Protein AF-A0A529Y197-F1 (afdb_monomer_lite)

Structure (mmCIF, N/CA/C/O backbone):
data_AF-A0A529Y197-F1
#
_entry.id   AF-A0A529Y197-F1
#
loop_
_atom_site.group_PDB
_atom_site.id
_atom_site.type_symbol
_atom_site.label_atom_id
_atom_site.label_alt_id
_atom_site.label_comp_id
_atom_site.label_asym_id
_atom_site.label_entity_id
_atom_site.label_seq_id
_atom_site.pdbx_PDB_ins_code
_atom_site.Cartn_x
_atom_site.Cartn_y
_atom_site.Cartn_z
_atom_site.occupancy
_atom_site.B_iso_or_equiv
_atom_site.auth_seq_id
_atom_site.auth_comp_id
_atom_site.auth_asym_id
_atom_site.auth_atom_id
_atom_site.pdbx_PDB_model_num
ATOM 1 N N . ALA A 1 1 ? 4.845 8.702 -11.106 1.00 79.62 1 ALA A N 1
ATOM 2 C CA . ALA A 1 1 ? 4.574 7.761 -12.215 1.00 79.62 1 ALA A CA 1
ATOM 3 C C . ALA A 1 1 ? 3.420 6.813 -11.874 1.00 79.62 1 ALA A C 1
ATOM 5 O O . ALA A 1 1 ? 2.304 7.138 -12.251 1.00 79.62 1 ALA A O 1
ATOM 6 N N . LEU A 1 2 ? 3.656 5.734 -11.110 1.00 86.06 2 LEU A N 1
ATOM 7 C CA . LEU A 1 2 ? 2.730 4.609 -10.843 1.00 86.06 2 LEU A CA 1
ATOM 8 C C . LEU A 1 2 ? 1.229 4.954 -10.771 1.00 86.06 2 LEU A C 1
ATOM 10 O O . LEU A 1 2 ? 0.463 4.422 -11.566 1.00 86.06 2 LEU A O 1
ATOM 14 N N . LYS A 1 3 ? 0.799 5.884 -9.903 1.00 88.44 3 LYS A N 1
ATOM 15 C CA . LYS A 1 3 ? -0.630 6.241 -9.770 1.00 88.44 3 LYS A CA 1
ATOM 16 C C . LYS A 1 3 ? -1.282 6.753 -11.068 1.00 88.44 3 LYS A C 1
ATOM 18 O O . LYS A 1 3 ? -2.457 6.507 -11.270 1.00 88.44 3 LYS A O 1
ATOM 23 N N . ARG A 1 4 ? -0.542 7.384 -11.990 1.00 90.19 4 ARG A N 1
ATOM 24 C CA . ARG A 1 4 ? -1.076 7.770 -13.317 1.00 90.19 4 ARG A CA 1
ATOM 25 C C . ARG A 1 4 ? -1.186 6.603 -14.309 1.00 90.19 4 ARG A C 1
ATOM 27 O O . ARG A 1 4 ? -1.845 6.759 -15.325 1.00 90.19 4 ARG A O 1
ATOM 34 N N . ALA A 1 5 ? -0.510 5.483 -14.051 1.00 89.06 5 ALA A N 1
ATOM 35 C CA . ALA A 1 5 ? -0.489 4.314 -14.932 1.00 89.06 5 ALA A CA 1
ATOM 36 C C . ALA A 1 5 ? -1.396 3.174 -14.437 1.00 89.06 5 ALA A C 1
ATOM 38 O O . ALA A 1 5 ? -1.878 2.389 -15.241 1.00 89.06 5 ALA A O 1
ATOM 39 N N . CYS A 1 6 ? -1.604 3.065 -13.121 1.00 90.81 6 CYS A N 1
ATOM 40 C CA . CYS A 1 6 ? -2.291 1.929 -12.495 1.00 90.81 6 CYS A CA 1
ATOM 41 C C . CYS A 1 6 ? -3.702 2.251 -11.966 1.00 90.81 6 CYS A C 1
ATOM 43 O O . CYS A 1 6 ? -4.366 1.334 -11.491 1.00 90.81 6 CYS A O 1
ATOM 45 N N . HIS A 1 7 ? -4.141 3.515 -11.985 1.00 96.12 7 HIS A N 1
ATOM 46 C CA . HIS A 1 7 ? -5.365 3.982 -11.321 1.00 96.12 7 HIS A CA 1
ATOM 47 C C . HIS A 1 7 ? -6.143 4.986 -12.188 1.00 96.12 7 HIS A C 1
ATOM 49 O O . HIS A 1 7 ? -5.649 6.071 -12.501 1.00 96.12 7 HIS A O 1
ATOM 55 N N . ASP A 1 8 ? -7.380 4.630 -12.538 1.00 96.62 8 ASP A N 1
ATOM 56 C CA . ASP A 1 8 ? -8.388 5.516 -13.118 1.00 96.62 8 ASP A CA 1
ATOM 57 C C . ASP A 1 8 ? -9.183 6.201 -11.992 1.00 96.62 8 ASP A C 1
ATOM 59 O O . ASP A 1 8 ? -9.864 5.561 -11.182 1.00 96.62 8 ASP A O 1
ATOM 63 N N . GLN A 1 9 ? -9.117 7.533 -11.966 1.00 95.88 9 GLN A N 1
ATOM 64 C CA . GLN A 1 9 ? -9.822 8.374 -11.001 1.00 95.88 9 GLN A CA 1
ATOM 65 C C . GLN A 1 9 ? -11.354 8.295 -11.150 1.00 95.88 9 GLN A C 1
ATOM 67 O O . GLN A 1 9 ? -12.068 8.527 -10.178 1.00 95.88 9 GLN A O 1
ATOM 72 N N . ARG A 1 10 ? -11.887 7.967 -12.336 1.00 95.88 10 ARG A N 1
ATOM 73 C CA . ARG A 1 10 ? -13.333 7.831 -12.588 1.00 95.88 10 ARG A CA 1
ATOM 74 C C . ARG A 1 10 ? -13.896 6.578 -11.928 1.00 95.88 10 ARG A C 1
ATOM 76 O O . ARG A 1 10 ? -14.908 6.665 -11.239 1.00 95.88 10 ARG A O 1
ATOM 83 N N . ILE A 1 11 ? -13.220 5.439 -12.106 1.00 94.56 11 ILE A N 1
ATOM 84 C CA . ILE A 1 11 ? -13.584 4.165 -11.464 1.00 94.56 11 ILE A CA 1
ATOM 85 C C . ILE A 1 11 ? -13.514 4.330 -9.945 1.00 94.56 11 ILE A C 1
ATOM 87 O O . ILE A 1 11 ? -14.453 3.961 -9.241 1.00 94.56 11 ILE A O 1
ATOM 91 N N . HIS A 1 12 ? -12.446 4.968 -9.455 1.00 95.44 12 HIS A N 1
ATOM 92 C CA . HIS A 1 12 ? -12.292 5.289 -8.038 1.00 95.44 12 HIS A CA 1
ATOM 93 C C . HIS A 1 12 ? -13.440 6.152 -7.507 1.00 95.44 12 HIS A C 1
ATOM 95 O O . HIS A 1 12 ? -14.082 5.787 -6.529 1.00 95.44 12 HIS A O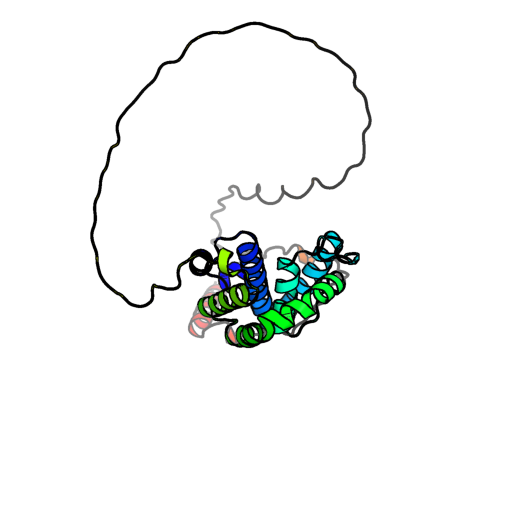 1
ATOM 101 N N . ASN A 1 13 ? -13.748 7.263 -8.181 1.00 94.75 13 ASN A N 1
ATOM 102 C CA . ASN A 1 13 ? -14.798 8.183 -7.748 1.00 94.75 13 ASN A CA 1
ATOM 103 C C . ASN A 1 13 ? -16.208 7.575 -7.822 1.00 94.75 13 ASN A C 1
ATOM 105 O O . ASN A 1 13 ? -17.039 7.957 -7.006 1.00 94.75 13 ASN A O 1
ATOM 109 N N . LYS A 1 14 ? -16.484 6.652 -8.761 1.00 94.56 14 LYS A N 1
ATOM 110 C CA . LYS A 1 14 ? -17.781 5.952 -8.840 1.00 94.56 14 LYS A CA 1
ATOM 111 C C . LYS A 1 14 ? -17.952 4.902 -7.734 1.00 94.56 14 LYS A C 1
ATOM 113 O O . LYS A 1 14 ? -19.074 4.662 -7.310 1.00 94.56 14 LYS A O 1
ATOM 118 N N . LEU A 1 15 ? -16.874 4.250 -7.292 1.00 93.31 15 LEU A N 1
ATOM 119 C CA . LEU A 1 15 ? -16.948 3.139 -6.329 1.00 93.31 15 LEU A CA 1
ATOM 120 C C . LEU A 1 15 ? -16.600 3.532 -4.884 1.00 93.31 15 LEU A C 1
ATOM 122 O O . LEU A 1 15 ? -16.858 2.742 -3.973 1.00 93.31 15 LEU A O 1
ATOM 126 N N . ALA A 1 16 ? -16.056 4.731 -4.660 1.00 93.12 16 ALA A N 1
ATOM 127 C CA . ALA A 1 16 ? -15.747 5.248 -3.330 1.00 93.12 16 ALA A CA 1
ATOM 128 C C . ALA A 1 16 ? -16.994 5.270 -2.415 1.00 93.12 16 ALA A C 1
ATOM 130 O O . ALA A 1 16 ? -18.034 5.781 -2.832 1.00 93.12 16 ALA A O 1
ATOM 131 N N . PRO A 1 17 ? -16.901 4.768 -1.169 1.00 91.44 17 PRO A N 1
ATOM 132 C CA . PRO A 1 17 ? -17.957 4.916 -0.167 1.00 91.44 17 PRO A CA 1
ATOM 133 C C . PRO A 1 17 ? -18.289 6.384 0.149 1.00 91.44 17 PRO A C 1
ATOM 135 O O . PRO A 1 17 ? -17.456 7.285 -0.023 1.00 91.44 17 PRO A O 1
ATOM 138 N N . GLU A 1 18 ? -19.499 6.617 0.659 1.00 87.69 18 GLU A N 1
ATOM 139 C CA . GLU A 1 18 ? -19.938 7.942 1.115 1.00 87.69 18 GLU A CA 1
ATOM 140 C C . GLU A 1 18 ? -19.402 8.268 2.513 1.00 87.69 18 GLU A C 1
ATOM 142 O O . GLU A 1 18 ? -18.978 9.396 2.779 1.00 87.69 18 GLU A O 1
ATOM 147 N N . GLY A 1 19 ? -19.400 7.276 3.407 1.00 88.62 19 GLY A N 1
ATOM 148 C CA . GLY A 1 19 ? -18.952 7.445 4.782 1.00 88.62 19 GLY A CA 1
ATOM 149 C C . GLY A 1 19 ? -17.450 7.703 4.887 1.00 88.62 19 GLY A C 1
ATOM 150 O O . GLY A 1 19 ? -16.628 7.156 4.147 1.00 88.62 19 GLY A O 1
ATOM 151 N N . LYS A 1 20 ? -17.084 8.597 5.811 1.00 90.62 20 LYS A N 1
ATOM 152 C CA . LYS A 1 20 ? -15.733 9.162 5.896 1.00 90.62 20 LYS A CA 1
ATOM 153 C C . LYS A 1 20 ? -14.661 8.113 6.213 1.00 90.62 20 LYS A C 1
ATOM 155 O O . LYS A 1 20 ? -13.543 8.258 5.722 1.00 90.62 20 LYS A O 1
ATOM 160 N N . LEU A 1 21 ? -14.973 7.106 7.033 1.00 89.75 21 LEU A N 1
ATOM 161 C CA . LEU A 1 21 ? -13.997 6.105 7.469 1.00 89.75 21 LEU A CA 1
ATOM 162 C C . LEU A 1 21 ? -13.908 4.966 6.450 1.00 89.75 21 LEU A C 1
ATOM 164 O O . LEU A 1 21 ? -12.810 4.570 6.068 1.00 89.75 21 LEU A O 1
ATOM 168 N N . ALA A 1 22 ? -15.046 4.515 5.913 1.00 92.19 22 ALA A N 1
ATOM 169 C CA . ALA A 1 22 ? -15.067 3.576 4.794 1.00 92.19 22 ALA A CA 1
ATOM 170 C C . ALA A 1 22 ? -14.296 4.139 3.587 1.00 92.19 22 ALA A C 1
ATOM 172 O O . ALA A 1 22 ? -13.539 3.418 2.934 1.00 92.19 22 ALA A O 1
ATOM 173 N N . ARG A 1 23 ? -14.416 5.449 3.331 1.00 93.62 23 ARG A N 1
ATOM 174 C CA . ARG A 1 23 ? -13.670 6.144 2.280 1.00 93.62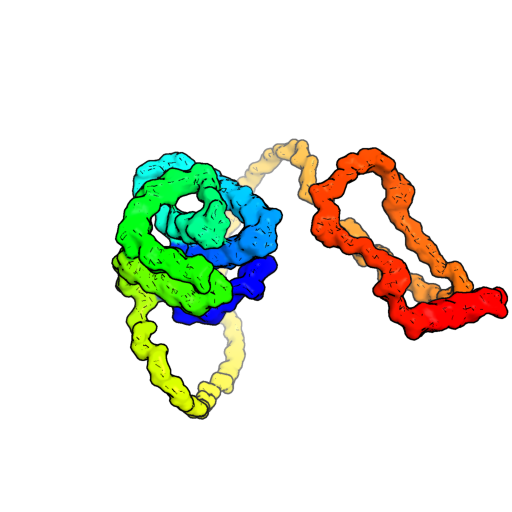 23 ARG A CA 1
ATOM 175 C C . ARG A 1 23 ? -12.176 6.294 2.577 1.00 93.62 23 ARG A C 1
ATOM 177 O O . ARG A 1 23 ? -11.393 6.071 1.659 1.00 93.62 23 ARG A O 1
ATOM 184 N N . SER A 1 24 ? -11.750 6.612 3.807 1.00 94.31 24 SER A N 1
ATOM 185 C CA . SER A 1 24 ? -10.307 6.675 4.117 1.00 94.31 24 SER A CA 1
ATOM 186 C C . SER A 1 24 ? -9.641 5.299 4.010 1.00 94.31 24 SER A C 1
ATOM 188 O O . SER A 1 24 ? -8.540 5.199 3.469 1.00 94.31 24 SER A O 1
ATOM 190 N N . ILE A 1 25 ? -10.337 4.229 4.412 1.00 94.19 25 ILE A N 1
ATOM 191 C CA . ILE A 1 25 ? -9.898 2.843 4.194 1.00 94.19 25 ILE A CA 1
ATOM 192 C C . ILE A 1 25 ? -9.823 2.530 2.690 1.00 94.19 25 ILE A C 1
ATOM 194 O O . ILE A 1 25 ? -8.801 2.026 2.231 1.00 94.19 25 ILE A O 1
ATOM 198 N N . PHE A 1 26 ? -10.856 2.856 1.906 1.00 95.44 26 PHE A N 1
ATOM 199 C CA . PHE A 1 26 ? -10.887 2.626 0.454 1.00 95.44 26 PHE A CA 1
ATOM 200 C C . PHE A 1 26 ? -9.748 3.359 -0.282 1.00 95.44 26 PHE A C 1
ATOM 202 O O . PHE A 1 26 ? -9.037 2.752 -1.085 1.00 95.44 26 PHE A O 1
ATOM 209 N N . ASP A 1 27 ? -9.514 4.634 0.043 1.00 95.88 27 ASP A N 1
ATOM 210 C CA . ASP A 1 27 ? -8.425 5.446 -0.513 1.00 95.88 27 ASP A CA 1
ATOM 211 C C . ASP A 1 27 ? -7.036 4.875 -0.148 1.00 95.88 27 ASP A C 1
ATOM 213 O O . ASP A 1 27 ? -6.145 4.807 -1.003 1.00 95.88 27 ASP A O 1
ATOM 217 N N . ALA A 1 28 ? -6.846 4.424 1.099 1.00 95.94 28 ALA A N 1
ATOM 218 C CA . ALA A 1 28 ? -5.585 3.849 1.576 1.00 95.94 28 ALA A CA 1
ATOM 219 C C . ALA A 1 28 ? -5.309 2.447 0.996 1.00 95.94 28 ALA A C 1
ATOM 221 O O . ALA A 1 28 ? -4.173 2.130 0.634 1.00 95.94 28 ALA A O 1
ATOM 222 N N . VAL A 1 29 ? -6.343 1.616 0.847 1.00 96.12 29 VAL A N 1
ATOM 223 C CA . VAL A 1 29 ? -6.250 0.272 0.254 1.00 96.12 29 VAL A CA 1
ATOM 224 C C . VAL A 1 29 ? -6.007 0.340 -1.260 1.00 96.12 29 VAL A C 1
ATOM 226 O O . VAL A 1 29 ? -5.211 -0.439 -1.786 1.00 96.12 29 VAL A O 1
ATOM 229 N N . GLU A 1 30 ? -6.589 1.313 -1.966 1.00 96.50 30 GLU A N 1
ATOM 230 C CA . GLU A 1 30 ? -6.263 1.573 -3.375 1.00 96.50 30 GLU A CA 1
ATOM 231 C C . GLU A 1 30 ? -4.819 2.075 -3.551 1.00 96.50 30 GLU A C 1
ATOM 233 O O . GLU A 1 30 ? -4.109 1.643 -4.464 1.00 96.50 30 GLU A O 1
ATOM 238 N N . GLN A 1 31 ? -4.336 2.944 -2.658 1.00 95.81 31 GLN A N 1
ATOM 239 C CA . GLN A 1 31 ? -2.928 3.351 -2.648 1.00 95.81 31 GLN A CA 1
ATOM 240 C C . GLN A 1 31 ? -2.005 2.135 -2.431 1.00 95.81 31 GLN A C 1
ATOM 242 O O . GLN A 1 31 ? -1.033 1.966 -3.174 1.00 95.81 31 GLN A O 1
ATOM 247 N N . ALA A 1 32 ? -2.352 1.231 -1.507 1.00 95.62 32 ALA A N 1
ATOM 248 C CA . ALA A 1 32 ? -1.637 -0.029 -1.300 1.00 95.62 32 ALA A CA 1
ATOM 249 C C . ALA A 1 32 ? -1.669 -0.954 -2.536 1.00 95.62 32 ALA A C 1
ATOM 251 O O . ALA A 1 32 ? -0.670 -1.619 -2.815 1.00 95.62 32 ALA A O 1
ATOM 252 N N . ARG A 1 33 ? -2.757 -0.970 -3.326 1.00 96.38 33 ARG A N 1
ATOM 253 C CA . ARG A 1 33 ? -2.834 -1.702 -4.608 1.00 96.38 33 ARG A CA 1
ATOM 254 C C . ARG A 1 33 ? -1.841 -1.155 -5.634 1.00 96.38 33 ARG A C 1
ATOM 256 O O . ARG A 1 33 ? -1.074 -1.922 -6.216 1.00 96.38 33 ARG A O 1
ATOM 263 N N . VAL A 1 34 ? -1.822 0.165 -5.834 1.00 96.50 34 VAL A N 1
ATOM 264 C CA . VAL A 1 34 ? -0.896 0.842 -6.764 1.00 96.50 34 VAL A CA 1
ATOM 265 C C . VAL A 1 34 ? 0.563 0.603 -6.359 1.00 96.50 34 VAL A C 1
ATOM 267 O O . VAL A 1 34 ? 1.408 0.304 -7.208 1.00 96.50 34 VAL A O 1
ATOM 270 N N . GLU A 1 35 ? 0.862 0.677 -5.061 1.00 95.25 35 GLU A N 1
ATOM 271 C CA . GLU A 1 35 ? 2.182 0.350 -4.516 1.00 95.25 35 GLU A CA 1
ATOM 272 C C . GLU A 1 35 ? 2.540 -1.130 -4.685 1.00 95.25 35 GLU A C 1
ATOM 274 O O . GLU A 1 35 ? 3.691 -1.439 -4.999 1.00 95.25 35 GLU A O 1
ATOM 279 N N . ALA A 1 36 ? 1.582 -2.049 -4.538 1.00 95.12 36 ALA A N 1
ATOM 280 C CA . ALA A 1 36 ? 1.806 -3.480 -4.719 1.00 95.12 36 ALA A CA 1
ATOM 281 C C . ALA A 1 36 ? 2.105 -3.857 -6.179 1.00 95.12 36 ALA A C 1
ATOM 283 O O . ALA A 1 36 ? 3.000 -4.670 -6.415 1.00 95.12 36 ALA A O 1
ATOM 284 N N . ILE A 1 37 ? 1.433 -3.235 -7.157 1.00 95.25 37 ILE A N 1
ATOM 285 C CA . ILE A 1 37 ? 1.743 -3.399 -8.591 1.00 95.25 37 ILE A CA 1
ATOM 286 C C . ILE A 1 37 ? 3.178 -2.941 -8.870 1.00 95.25 37 ILE A C 1
ATOM 288 O O . ILE A 1 37 ? 3.987 -3.714 -9.386 1.00 95.25 37 ILE A O 1
ATOM 292 N N . GLY A 1 38 ? 3.528 -1.715 -8.459 1.00 94.00 38 GLY A N 1
ATOM 293 C CA . GLY A 1 38 ? 4.887 -1.187 -8.617 1.00 94.00 38 GLY A CA 1
ATOM 294 C C . GLY A 1 38 ? 5.943 -2.051 -7.922 1.00 94.00 38 GLY A C 1
ATOM 295 O O . GLY A 1 38 ? 7.006 -2.301 -8.487 1.00 94.00 38 GLY A O 1
ATOM 296 N N . SER A 1 39 ? 5.620 -2.572 -6.735 1.00 94.44 39 SER A N 1
ATOM 297 C CA . SER A 1 39 ? 6.508 -3.433 -5.948 1.00 94.44 39 SER A CA 1
ATOM 298 C C . SER A 1 39 ? 6.718 -4.821 -6.560 1.00 94.44 39 SER A C 1
ATOM 300 O O . SER A 1 39 ? 7.804 -5.383 -6.441 1.00 94.44 39 SER A O 1
ATOM 302 N N . ARG A 1 40 ? 5.695 -5.390 -7.212 1.00 93.19 40 ARG A N 1
ATOM 303 C CA . ARG A 1 40 ? 5.791 -6.685 -7.908 1.00 93.19 40 ARG A CA 1
ATOM 304 C C . ARG A 1 40 ? 6.515 -6.574 -9.249 1.00 93.19 40 ARG A C 1
ATOM 306 O O . ARG A 1 40 ? 7.183 -7.525 -9.641 1.00 93.19 40 ARG A O 1
ATOM 313 N N . ALA A 1 41 ? 6.404 -5.433 -9.929 1.00 92.94 41 ALA A N 1
ATOM 314 C CA . ALA A 1 41 ? 7.091 -5.179 -11.193 1.00 92.94 41 ALA A CA 1
ATOM 315 C C . ALA A 1 41 ? 8.572 -4.795 -11.013 1.00 92.94 41 ALA A C 1
ATOM 317 O O . ALA A 1 41 ? 9.403 -5.153 -11.844 1.00 92.94 41 ALA A O 1
ATOM 318 N N . MET A 1 42 ? 8.917 -4.048 -9.955 1.00 92.94 42 MET A N 1
ATOM 319 C CA . MET A 1 42 ? 10.243 -3.441 -9.790 1.00 92.94 42 MET A CA 1
ATOM 320 C C . MET A 1 42 ? 10.752 -3.552 -8.346 1.00 92.94 42 MET A C 1
ATOM 322 O O . MET A 1 42 ? 10.328 -2.813 -7.459 1.00 92.94 42 MET A O 1
ATOM 326 N N . GLN A 1 43 ? 11.751 -4.412 -8.124 1.00 92.00 43 GLN A N 1
ATOM 327 C CA . GLN A 1 43 ? 12.387 -4.622 -6.813 1.00 92.00 43 GLN A CA 1
ATOM 328 C C . GLN A 1 43 ? 12.876 -3.311 -6.161 1.00 92.00 43 GLN A C 1
ATOM 330 O O . GLN A 1 43 ? 12.583 -3.065 -4.995 1.00 92.00 43 GLN A O 1
ATOM 335 N N . GLY A 1 44 ? 13.556 -2.434 -6.911 1.00 94.00 44 GLY A N 1
ATOM 336 C CA . GLY A 1 44 ? 14.057 -1.159 -6.375 1.00 94.00 44 GLY A CA 1
ATOM 337 C C . GLY A 1 44 ? 12.949 -0.180 -5.961 1.00 94.00 44 GLY A C 1
ATOM 338 O O . GLY A 1 44 ? 13.106 0.557 -4.991 1.00 94.00 44 GLY A O 1
ATOM 339 N N . VAL A 1 45 ? 11.796 -0.218 -6.638 1.00 94.06 45 VAL A N 1
ATOM 340 C CA . VAL A 1 45 ? 10.589 0.529 -6.242 1.00 94.06 45 VAL A CA 1
ATOM 341 C C . VAL A 1 45 ? 10.003 -0.061 -4.960 1.00 94.06 45 VAL A C 1
ATOM 343 O O . VAL A 1 45 ? 9.670 0.681 -4.041 1.00 94.06 45 VAL A O 1
ATOM 346 N N . ALA A 1 46 ? 9.934 -1.389 -4.864 1.00 94.19 46 ALA A N 1
ATOM 347 C CA . ALA A 1 46 ? 9.450 -2.094 -3.680 1.00 94.19 46 ALA A CA 1
ATOM 348 C C . ALA A 1 46 ? 10.293 -1.809 -2.422 1.00 94.19 46 ALA A C 1
ATOM 350 O O . ALA A 1 46 ? 9.759 -1.725 -1.312 1.00 94.19 46 ALA A O 1
ATOM 351 N N . ASP A 1 47 ? 11.610 -1.674 -2.598 1.00 95.19 47 ASP A N 1
ATOM 352 C CA . ASP A 1 47 ? 12.564 -1.340 -1.538 1.00 95.19 47 ASP A CA 1
ATOM 353 C C . ASP A 1 47 ? 12.469 0.147 -1.151 1.00 95.19 47 ASP A C 1
ATOM 355 O O . ASP A 1 47 ? 12.413 0.465 0.036 1.00 95.19 47 ASP A O 1
ATOM 359 N N . ASN A 1 48 ? 12.332 1.052 -2.129 1.00 95.50 48 ASN A N 1
ATOM 360 C CA . ASN A 1 48 ? 12.098 2.480 -1.888 1.00 95.50 48 ASN A CA 1
ATOM 361 C C . ASN A 1 48 ? 10.785 2.741 -1.122 1.00 95.50 48 ASN A C 1
ATOM 363 O O . ASN A 1 48 ? 10.796 3.456 -0.121 1.00 95.50 48 ASN A O 1
ATOM 367 N N . ILE A 1 49 ? 9.681 2.100 -1.529 1.00 94.38 49 ILE A N 1
ATOM 368 C CA . ILE A 1 49 ? 8.390 2.146 -0.819 1.00 94.38 49 ILE A CA 1
ATOM 369 C C . ILE A 1 49 ? 8.536 1.578 0.601 1.00 94.38 49 ILE A C 1
ATOM 371 O O . ILE A 1 49 ? 7.976 2.133 1.542 1.00 94.38 49 ILE A O 1
ATOM 375 N N . GLY A 1 50 ? 9.310 0.501 0.781 1.00 95.00 50 GLY A N 1
ATOM 376 C CA . GLY A 1 50 ? 9.615 -0.055 2.104 1.00 95.00 50 GLY A CA 1
ATOM 377 C C . GLY A 1 50 ? 10.236 0.980 3.046 1.00 95.00 50 GLY A C 1
ATOM 378 O O . GLY A 1 50 ? 9.702 1.213 4.130 1.00 95.00 50 GLY A O 1
ATOM 379 N N . SER A 1 51 ? 11.304 1.649 2.603 1.00 95.81 51 SER A N 1
ATOM 380 C CA . SER A 1 51 ? 11.956 2.718 3.369 1.00 95.81 51 SER A CA 1
ATOM 381 C C . SER A 1 51 ? 11.035 3.918 3.607 1.00 95.81 51 SER A C 1
ATOM 383 O O . SER A 1 51 ? 10.984 4.428 4.720 1.00 95.81 51 SER A O 1
ATOM 385 N N . MET A 1 52 ? 10.265 4.346 2.598 1.00 95.25 52 MET A N 1
ATOM 386 C CA . MET A 1 52 ? 9.336 5.478 2.725 1.00 95.25 52 MET A CA 1
ATOM 387 C C . MET A 1 52 ? 8.240 5.214 3.770 1.00 95.25 52 MET A C 1
ATOM 389 O O . MET A 1 52 ? 7.861 6.121 4.510 1.00 95.25 52 MET A O 1
ATOM 393 N N . LEU A 1 53 ? 7.741 3.978 3.856 1.00 94.31 53 LEU A N 1
ATOM 394 C CA . LEU A 1 53 ? 6.751 3.585 4.858 1.00 94.31 53 LEU A CA 1
ATOM 395 C C . LEU A 1 53 ? 7.361 3.506 6.268 1.00 94.31 53 LEU A C 1
ATOM 397 O O . LEU A 1 53 ? 6.751 4.003 7.211 1.00 94.31 53 LEU A O 1
ATOM 401 N N . GLU A 1 54 ? 8.566 2.950 6.421 1.00 94.69 54 GLU A N 1
ATOM 402 C CA . GLU A 1 54 ? 9.294 2.936 7.704 1.00 94.69 54 GLU A CA 1
ATOM 403 C C . GLU A 1 54 ? 9.533 4.369 8.225 1.00 94.69 54 GLU A C 1
ATOM 405 O O . GLU A 1 54 ? 9.258 4.674 9.387 1.00 94.69 54 GLU A O 1
ATOM 410 N N . ASP A 1 55 ? 9.930 5.287 7.340 1.00 94.44 55 ASP A N 1
ATOM 411 C CA . ASP A 1 55 ? 10.056 6.718 7.627 1.00 94.44 55 ASP A CA 1
ATOM 412 C C . ASP A 1 55 ? 8.716 7.364 8.023 1.00 94.44 55 ASP A C 1
ATOM 414 O O . ASP A 1 55 ? 8.660 8.128 8.991 1.00 94.44 55 ASP A O 1
ATOM 418 N N . LYS A 1 56 ? 7.634 7.069 7.285 1.00 92.94 56 LYS A N 1
ATOM 419 C CA . LYS A 1 56 ? 6.279 7.597 7.531 1.00 92.94 56 LYS A CA 1
ATOM 420 C C . LYS A 1 56 ? 5.790 7.229 8.933 1.00 92.94 56 LYS A C 1
ATOM 422 O O . LYS A 1 56 ? 5.402 8.114 9.694 1.00 92.94 56 LYS A O 1
ATOM 427 N N . TYR A 1 57 ? 5.817 5.944 9.288 1.00 91.44 57 TYR A N 1
ATOM 428 C CA . TYR A 1 57 ? 5.255 5.472 10.557 1.00 91.44 57 TYR A CA 1
ATOM 429 C C . TYR A 1 57 ? 6.159 5.762 11.760 1.00 91.44 57 TYR A C 1
ATOM 431 O O . TYR A 1 57 ? 5.648 6.008 12.855 1.00 91.44 57 TYR A O 1
ATOM 439 N N . THR A 1 58 ? 7.478 5.860 11.550 1.00 91.19 58 THR A N 1
ATOM 440 C CA . THR A 1 58 ? 8.406 6.407 12.554 1.00 91.19 58 THR A CA 1
ATOM 441 C C . THR A 1 58 ? 8.075 7.870 12.863 1.00 91.19 58 THR A C 1
ATOM 443 O O . THR A 1 58 ? 7.927 8.225 14.031 1.00 91.19 58 THR A O 1
ATOM 446 N N . LYS A 1 59 ? 7.877 8.719 11.841 1.00 91.38 59 LYS A N 1
ATOM 447 C CA . LYS A 1 59 ? 7.498 10.139 12.018 1.00 91.38 59 LYS A CA 1
ATOM 448 C C . LYS A 1 59 ? 6.103 10.313 12.631 1.00 91.38 59 LYS A C 1
ATOM 450 O O . LYS A 1 59 ? 5.887 11.263 13.375 1.00 91.38 59 LYS A O 1
ATOM 455 N N . ALA A 1 60 ? 5.184 9.381 12.375 1.00 86.50 60 ALA A N 1
ATOM 456 C CA . ALA A 1 60 ? 3.866 9.324 13.013 1.00 86.50 60 ALA A CA 1
ATOM 457 C C . ALA A 1 60 ? 3.879 8.723 14.440 1.00 86.50 60 ALA A C 1
ATOM 459 O O . ALA A 1 60 ? 2.828 8.632 15.069 1.00 86.50 60 ALA A O 1
ATOM 460 N N . ASN A 1 61 ? 5.046 8.321 14.964 1.00 83.69 61 ASN A N 1
ATOM 461 C CA . ASN A 1 61 ? 5.241 7.761 16.309 1.00 83.69 61 ASN A CA 1
ATOM 462 C C . ASN A 1 61 ? 4.397 6.501 16.625 1.00 83.69 61 ASN A C 1
ATOM 464 O O . ASN A 1 61 ? 4.118 6.201 17.788 1.00 83.69 61 ASN A O 1
ATOM 468 N N . LEU A 1 62 ? 4.015 5.716 15.609 1.00 78.56 62 LEU A N 1
ATOM 469 C CA . LEU A 1 62 ? 3.116 4.562 15.799 1.00 78.56 62 LEU A CA 1
ATOM 470 C C . LEU A 1 62 ? 3.790 3.364 16.505 1.00 78.56 62 LEU A C 1
ATOM 472 O O . LEU A 1 62 ? 3.120 2.437 16.957 1.00 78.56 62 LEU A O 1
ATOM 476 N N . VAL A 1 63 ? 5.111 3.440 16.697 1.00 77.69 63 VAL A N 1
ATOM 477 C CA . VAL A 1 63 ? 5.959 2.471 17.414 1.00 77.69 63 VAL A CA 1
ATOM 478 C C . VAL A 1 63 ? 5.550 2.280 18.883 1.00 77.69 63 VAL A C 1
ATOM 480 O O . VAL A 1 63 ? 5.800 1.222 19.466 1.00 77.69 63 VAL A O 1
ATOM 483 N N . ASP A 1 64 ? 4.927 3.287 19.502 1.00 77.25 64 ASP A N 1
ATOM 484 C CA . ASP A 1 64 ? 4.552 3.269 20.925 1.00 77.25 64 ASP A CA 1
ATOM 485 C C . ASP A 1 64 ? 3.041 3.157 21.187 1.00 77.25 64 ASP A C 1
ATOM 487 O O . ASP A 1 64 ? 2.621 3.172 22.349 1.00 77.25 64 ASP A O 1
ATOM 491 N N . VAL A 1 65 ? 2.235 2.977 20.132 1.00 83.44 65 VAL A N 1
ATOM 492 C CA . VAL A 1 65 ? 0.779 2.770 20.215 1.00 83.44 65 VAL A CA 1
ATOM 493 C C . VAL A 1 65 ? 0.456 1.502 21.018 1.00 83.44 65 VAL A C 1
ATOM 495 O O . VAL A 1 65 ? 1.135 0.473 20.923 1.00 83.44 65 VAL A O 1
ATOM 498 N N . ARG A 1 66 ? -0.573 1.602 21.868 1.00 80.69 66 ARG A N 1
ATOM 499 C CA . ARG A 1 66 ? -0.991 0.558 22.828 1.00 80.69 66 ARG A CA 1
ATOM 500 C C . ARG A 1 66 ? -2.484 0.278 22.777 1.00 80.69 66 ARG A C 1
ATOM 502 O O . ARG A 1 66 ? -2.880 -0.876 22.907 1.00 80.69 66 ARG A O 1
ATOM 509 N N . ASP A 1 67 ? -3.280 1.317 22.563 1.00 83.62 67 ASP A N 1
ATOM 510 C CA . ASP A 1 67 ? -4.733 1.270 22.594 1.00 83.62 67 ASP A CA 1
ATOM 511 C C . ASP A 1 67 ? -5.314 1.560 21.207 1.00 83.62 67 ASP A C 1
ATOM 513 O O . ASP A 1 67 ? -4.791 2.375 20.448 1.00 83.62 67 ASP A O 1
ATOM 517 N N . LYS A 1 68 ? -6.433 0.905 20.874 1.00 83.62 68 LYS A N 1
ATOM 518 C CA . LYS A 1 68 ? -7.080 1.039 19.555 1.00 83.62 68 LYS A CA 1
ATOM 519 C C . LYS A 1 68 ? -7.602 2.447 19.246 1.00 83.62 68 LYS A C 1
ATOM 521 O O . LYS A 1 68 ? -7.865 2.745 18.088 1.00 83.62 68 LYS A O 1
ATOM 526 N N . ALA A 1 69 ? -7.754 3.298 20.261 1.00 82.62 69 ALA A N 1
ATOM 527 C CA . ALA A 1 69 ? -8.169 4.689 20.096 1.00 82.62 69 ALA A CA 1
ATOM 528 C C . ALA A 1 69 ? -7.092 5.558 19.416 1.00 82.62 69 ALA A C 1
ATOM 530 O O . ALA A 1 69 ? -7.437 6.486 18.693 1.00 82.62 69 ALA A O 1
ATOM 531 N N . ASP A 1 70 ? -5.812 5.217 19.599 1.00 82.88 70 ASP A N 1
ATOM 532 C CA . ASP A 1 70 ? -4.660 5.942 19.039 1.00 82.88 70 ASP A CA 1
ATOM 533 C C . ASP A 1 70 ? -4.104 5.259 17.767 1.00 82.88 70 ASP A C 1
ATOM 535 O O . ASP A 1 70 ? -2.990 5.540 17.324 1.00 82.88 70 ASP A O 1
ATOM 539 N N . ALA A 1 71 ? -4.857 4.310 17.199 1.00 86.88 71 ALA A N 1
ATOM 540 C CA . ALA A 1 71 ? -4.396 3.358 16.193 1.00 86.88 71 ALA A CA 1
ATOM 541 C C . ALA A 1 71 ? -5.227 3.474 14.894 1.00 86.88 71 ALA A C 1
ATOM 543 O O . ALA A 1 71 ? -6.249 2.790 14.789 1.00 86.88 71 ALA A O 1
ATOM 544 N N . PRO A 1 72 ? -4.825 4.300 13.904 1.00 91.31 72 PRO A N 1
ATOM 545 C CA . PRO A 1 72 ? -5.613 4.538 12.688 1.00 91.31 72 PRO A CA 1
ATOM 546 C C . PRO A 1 72 ? -5.899 3.239 11.922 1.00 91.31 72 PRO A C 1
ATOM 548 O O . PRO A 1 72 ? -4.985 2.501 11.540 1.00 91.31 72 PRO A O 1
ATOM 551 N N . LEU A 1 73 ? -7.187 2.957 11.719 1.00 91.25 73 LEU A N 1
ATOM 552 C CA . LEU A 1 73 ? -7.675 1.704 11.145 1.00 91.25 73 LEU A CA 1
ATOM 553 C C . LEU A 1 73 ? -7.364 1.615 9.646 1.00 91.25 73 LEU A C 1
ATOM 555 O O . LEU A 1 73 ? -7.007 0.546 9.153 1.00 91.25 73 LEU A O 1
ATOM 559 N N . GLU A 1 74 ? -7.442 2.739 8.933 1.00 94.00 74 GLU A N 1
ATOM 560 C CA . GLU A 1 74 ? -7.142 2.830 7.502 1.00 94.00 74 GLU A CA 1
ATOM 561 C C . GLU A 1 74 ? -5.686 2.460 7.184 1.00 94.00 74 GLU A C 1
ATOM 563 O O . GLU A 1 74 ? -5.432 1.679 6.267 1.00 94.00 74 GLU A O 1
ATOM 568 N N . GLU A 1 75 ? -4.734 2.933 7.992 1.00 93.56 75 GLU A N 1
ATOM 569 C CA . GLU A 1 75 ? -3.308 2.613 7.855 1.00 93.56 75 GLU A CA 1
ATOM 570 C C . GLU A 1 75 ? -3.035 1.139 8.201 1.00 93.56 75 GLU A C 1
ATOM 572 O O . GLU A 1 75 ? -2.259 0.466 7.519 1.00 93.56 75 GLU A O 1
ATOM 577 N N . ALA A 1 76 ? -3.712 0.603 9.224 1.00 93.62 76 ALA A N 1
ATOM 578 C CA . ALA A 1 76 ? -3.585 -0.798 9.618 1.00 93.62 76 ALA A CA 1
ATOM 579 C C . ALA A 1 76 ? -4.112 -1.759 8.536 1.00 93.62 76 ALA A C 1
ATOM 581 O O . ALA A 1 76 ? -3.426 -2.719 8.180 1.00 93.62 76 ALA A O 1
ATOM 582 N N . ILE A 1 77 ? -5.296 -1.490 7.970 1.00 94.19 77 ILE A N 1
ATOM 583 C CA . ILE A 1 77 ? -5.871 -2.296 6.882 1.00 94.19 77 ILE A CA 1
ATOM 584 C C . ILE A 1 77 ? -5.006 -2.182 5.620 1.00 94.19 77 ILE A C 1
ATOM 586 O O . ILE A 1 77 ? -4.682 -3.208 5.020 1.00 94.19 77 ILE A O 1
ATOM 590 N N . ALA A 1 78 ? -4.567 -0.977 5.240 1.00 95.19 78 ALA A N 1
ATOM 591 C CA . ALA A 1 78 ? -3.699 -0.784 4.078 1.00 95.19 78 ALA A CA 1
ATOM 592 C C . ALA A 1 78 ? -2.369 -1.553 4.203 1.00 95.19 78 ALA A C 1
ATOM 594 O O . ALA A 1 78 ? -1.904 -2.143 3.226 1.00 95.19 78 ALA A O 1
ATOM 595 N N . LEU A 1 79 ? -1.784 -1.623 5.405 1.00 95.12 79 LEU A N 1
ATOM 596 C CA . LEU A 1 79 ? -0.587 -2.424 5.673 1.00 95.12 79 LEU A CA 1
ATOM 597 C C . LEU A 1 79 ? -0.831 -3.937 5.596 1.00 95.12 79 LEU A C 1
ATOM 599 O O . LEU A 1 79 ? -0.018 -4.635 4.988 1.00 95.12 79 LEU A O 1
ATOM 603 N N . ILE A 1 80 ? -1.941 -4.441 6.149 1.00 94.62 80 ILE A N 1
ATOM 604 C CA . ILE A 1 80 ? -2.325 -5.864 6.053 1.00 94.62 80 ILE A CA 1
ATOM 605 C C . ILE A 1 80 ? -2.555 -6.258 4.586 1.00 94.62 80 ILE A C 1
ATOM 607 O O . ILE A 1 80 ? -2.042 -7.278 4.120 1.00 94.62 80 ILE A O 1
ATOM 611 N N . VAL A 1 81 ? -3.269 -5.425 3.822 1.00 94.62 81 VAL A N 1
ATOM 612 C CA . VAL A 1 81 ? -3.497 -5.656 2.390 1.00 94.62 81 VAL A CA 1
ATOM 613 C C . VAL A 1 81 ? -2.181 -5.583 1.609 1.00 94.62 81 VAL A C 1
ATOM 615 O O . VAL A 1 81 ? -1.920 -6.452 0.778 1.00 94.62 81 VAL A O 1
ATOM 618 N N . ARG A 1 82 ? -1.290 -4.624 1.900 1.00 95.00 82 ARG A N 1
ATOM 619 C CA . ARG A 1 82 ? 0.042 -4.552 1.273 1.00 95.00 82 ARG A CA 1
ATOM 620 C C . ARG A 1 82 ? 0.885 -5.800 1.559 1.00 95.00 82 ARG A C 1
ATOM 622 O O . ARG A 1 82 ? 1.527 -6.305 0.638 1.00 95.00 82 ARG A O 1
ATOM 629 N N . GLU A 1 83 ? 0.888 -6.302 2.795 1.00 94.62 83 GLU A N 1
ATOM 630 C CA . GLU A 1 83 ? 1.566 -7.551 3.176 1.00 94.62 83 GLU A CA 1
ATOM 631 C C . GLU A 1 83 ? 1.042 -8.728 2.338 1.00 94.62 83 GLU A C 1
ATOM 633 O O . GLU A 1 83 ? 1.824 -9.388 1.650 1.00 94.62 83 GLU A O 1
ATOM 638 N N . LYS A 1 84 ? -0.285 -8.922 2.296 1.00 92.69 84 LYS A N 1
ATOM 639 C CA . LYS A 1 84 ? -0.955 -9.961 1.492 1.00 92.69 84 LYS A CA 1
ATOM 640 C C . LYS A 1 84 ? -0.647 -9.852 -0.012 1.00 92.69 84 LYS A C 1
ATOM 642 O O . LYS A 1 84 ? -0.342 -10.862 -0.641 1.00 92.69 84 LYS A O 1
ATOM 647 N N . LEU A 1 85 ? -0.701 -8.648 -0.591 1.00 93.38 85 LEU A N 1
ATOM 648 C CA . LEU A 1 85 ? -0.530 -8.424 -2.036 1.00 93.38 85 LEU A CA 1
ATOM 649 C C . LEU A 1 85 ? 0.926 -8.502 -2.521 1.00 93.38 85 LEU A C 1
ATOM 651 O O . LEU A 1 85 ? 1.155 -8.771 -3.703 1.00 93.38 85 LEU A O 1
ATOM 655 N N . THR A 1 86 ? 1.906 -8.234 -1.649 1.00 92.56 86 THR A N 1
ATOM 656 C CA . THR A 1 86 ? 3.338 -8.186 -2.016 1.00 92.56 86 THR A CA 1
ATOM 657 C C . THR A 1 86 ? 4.177 -9.324 -1.443 1.00 92.56 86 THR A C 1
ATOM 659 O O . THR A 1 86 ? 5.293 -9.537 -1.915 1.00 92.56 86 THR A O 1
ATOM 662 N N . GLY A 1 87 ? 3.693 -10.028 -0.414 1.00 91.38 87 GLY A N 1
ATOM 663 C CA . GLY A 1 87 ? 4.479 -11.003 0.348 1.00 91.38 87 GLY A CA 1
ATOM 664 C C . GLY A 1 87 ? 5.629 -10.386 1.157 1.00 91.38 87 GLY A C 1
ATOM 665 O O . GLY A 1 87 ? 6.476 -11.117 1.671 1.00 91.38 87 GLY A O 1
ATOM 666 N N . ARG A 1 88 ? 5.700 -9.050 1.253 1.00 92.06 88 ARG A N 1
ATOM 667 C CA . ARG A 1 88 ? 6.727 -8.322 2.008 1.00 92.06 88 ARG A CA 1
ATOM 668 C C . ARG A 1 88 ? 6.229 -8.005 3.411 1.00 92.06 88 ARG A C 1
ATOM 670 O O . ARG A 1 88 ? 5.098 -7.560 3.578 1.00 92.06 88 ARG A O 1
ATOM 677 N N . ALA A 1 89 ? 7.119 -8.156 4.388 1.00 92.62 89 ALA A N 1
ATOM 678 C CA . ALA A 1 89 ? 6.853 -7.786 5.772 1.00 92.62 89 ALA A CA 1
ATOM 679 C C . ALA A 1 89 ? 6.446 -6.305 5.923 1.00 92.62 89 ALA A C 1
ATOM 681 O O . ALA A 1 89 ? 6.811 -5.433 5.121 1.00 92.62 89 ALA A O 1
ATOM 682 N N . ILE A 1 90 ? 5.694 -6.049 6.988 1.00 93.69 90 ILE A N 1
ATOM 683 C CA . ILE A 1 90 ? 5.279 -4.722 7.454 1.00 93.69 90 ILE A CA 1
ATOM 684 C C . ILE A 1 90 ? 6.509 -3.959 8.001 1.00 93.69 90 ILE A C 1
ATOM 686 O O . ILE A 1 90 ? 7.418 -4.593 8.543 1.00 93.69 90 ILE A O 1
ATOM 690 N N . PRO A 1 91 ? 6.580 -2.617 7.868 1.00 93.12 91 PRO A N 1
ATOM 691 C CA . PRO A 1 91 ? 7.617 -1.808 8.517 1.00 93.12 91 PRO A CA 1
ATOM 692 C C . PRO A 1 91 ? 7.611 -1.983 10.040 1.00 93.12 91 PRO A C 1
ATOM 694 O O . PRO A 1 91 ? 6.547 -2.047 10.656 1.00 93.12 91 PRO A O 1
ATOM 697 N N . LYS A 1 92 ? 8.784 -1.998 10.675 1.00 91.75 92 LYS A N 1
ATOM 698 C CA . LYS A 1 92 ? 8.910 -2.283 12.120 1.00 91.75 92 LYS A CA 1
ATOM 699 C C . LYS A 1 92 ? 8.214 -1.232 12.981 1.00 91.75 92 LYS A C 1
ATOM 701 O O . LYS A 1 92 ? 7.578 -1.554 13.980 1.00 91.75 92 LYS A O 1
ATOM 706 N N . SER A 1 93 ? 8.276 0.024 12.555 1.00 91.81 93 SER A N 1
ATOM 707 C CA . SER A 1 93 ? 7.560 1.156 13.154 1.00 91.81 93 SER A CA 1
ATOM 708 C C . SER A 1 93 ? 6.030 1.048 13.107 1.00 91.81 93 SER A C 1
ATOM 710 O O . SER A 1 93 ? 5.361 1.793 13.822 1.00 91.81 93 SER A O 1
ATOM 712 N N . ALA A 1 94 ? 5.472 0.117 12.324 1.00 92.19 94 ALA A N 1
ATOM 713 C CA . ALA A 1 94 ? 4.034 -0.136 12.215 1.00 92.19 94 ALA A CA 1
ATOM 714 C C . ALA A 1 94 ? 3.608 -1.575 12.581 1.00 92.19 94 ALA A C 1
ATOM 716 O O . ALA A 1 94 ? 2.417 -1.880 12.554 1.00 92.19 94 ALA A O 1
ATOM 717 N N . GLU A 1 95 ? 4.542 -2.449 12.970 1.00 92.12 95 GLU A N 1
ATOM 718 C CA . GLU A 1 95 ? 4.275 -3.845 13.360 1.00 92.12 95 GLU A CA 1
ATOM 719 C C . GLU A 1 95 ? 3.190 -3.921 14.456 1.00 92.12 95 GLU A C 1
ATOM 721 O O . GLU A 1 95 ? 2.176 -4.599 14.303 1.00 92.12 95 GLU A O 1
ATOM 726 N N . ARG A 1 96 ? 3.318 -3.087 15.497 1.00 90.88 96 ARG A N 1
ATOM 727 C CA . ARG A 1 96 ? 2.371 -3.015 16.628 1.00 90.88 96 ARG A CA 1
ATOM 728 C C . ARG A 1 96 ? 0.997 -2.448 16.263 1.00 90.88 96 ARG A C 1
ATOM 730 O O . ARG A 1 96 ? 0.001 -2.865 16.851 1.00 90.88 96 ARG A O 1
ATOM 737 N N . LEU A 1 97 ? 0.935 -1.511 15.311 1.00 92.12 97 LEU A N 1
ATOM 738 C CA . LEU A 1 97 ? -0.330 -0.988 14.781 1.00 92.12 97 LEU A CA 1
ATOM 739 C C . LEU A 1 97 ? -1.119 -2.121 14.119 1.00 92.12 97 LEU A C 1
ATOM 741 O O . LEU A 1 97 ? -2.315 -2.275 14.369 1.00 92.12 97 LEU A O 1
ATOM 745 N N . VAL A 1 98 ? -0.437 -2.922 13.297 1.00 93.00 98 VAL A N 1
ATOM 746 C CA . VAL A 1 98 ? -1.061 -4.060 12.628 1.00 93.00 98 VAL A CA 1
ATOM 747 C C . VAL A 1 98 ? -1.436 -5.144 13.634 1.00 93.00 98 VAL A C 1
ATOM 749 O O . VAL A 1 98 ? -2.570 -5.602 13.588 1.00 93.00 98 VAL A O 1
ATOM 752 N N . ASP A 1 99 ? -0.577 -5.508 14.587 1.00 92.69 99 ASP A N 1
ATOM 753 C CA . ASP A 1 99 ? -0.880 -6.561 15.573 1.00 92.69 99 ASP A CA 1
ATOM 754 C C . ASP A 1 99 ? -2.120 -6.269 16.439 1.00 92.69 99 ASP A C 1
ATOM 756 O O . ASP A 1 99 ? -2.851 -7.191 16.807 1.00 92.69 99 ASP A O 1
ATOM 760 N N . LEU A 1 100 ? -2.414 -4.995 16.731 1.00 92.38 100 LEU A N 1
ATOM 761 C CA . LEU A 1 100 ? -3.645 -4.598 17.429 1.00 92.38 100 LEU A CA 1
ATOM 762 C C . LEU A 1 100 ? -4.908 -4.850 16.587 1.00 92.38 100 LEU A C 1
ATOM 764 O O . LEU A 1 100 ? -5.965 -5.197 17.127 1.00 92.38 100 LEU A O 1
ATOM 768 N N . TRP A 1 101 ? -4.830 -4.663 15.270 1.00 93.81 101 TRP A N 1
ATOM 769 C CA . TRP A 1 101 ? -5.981 -4.744 14.365 1.00 93.81 101 TRP A CA 1
ATOM 770 C C . TRP A 1 101 ? -6.133 -6.098 13.669 1.00 93.81 101 TRP A C 1
ATOM 772 O O . TRP A 1 101 ? -7.267 -6.543 13.487 1.00 93.81 101 TRP A O 1
ATOM 782 N N . ARG A 1 102 ? -5.027 -6.787 13.366 1.00 93.56 102 ARG A N 1
ATOM 783 C CA . ARG A 1 102 ? -4.960 -8.053 12.624 1.00 93.56 102 ARG A CA 1
ATOM 784 C C . ARG A 1 102 ? -5.974 -9.099 13.104 1.00 93.56 102 ARG A C 1
ATOM 786 O O . ARG A 1 102 ? -6.696 -9.584 12.243 1.00 93.56 102 ARG A O 1
ATOM 793 N N . PRO A 1 103 ? -6.145 -9.403 14.409 1.00 93.38 103 PRO A N 1
ATOM 794 C CA . PRO A 1 103 ? -7.107 -10.425 14.835 1.00 93.38 103 PRO A CA 1
ATOM 795 C C . PRO A 1 103 ? -8.561 -10.096 14.462 1.00 93.38 103 PRO A C 1
ATOM 797 O O . PRO A 1 103 ? -9.325 -10.992 14.127 1.00 93.38 103 PRO A O 1
ATOM 800 N N . TRP A 1 104 ? -8.934 -8.812 14.487 1.00 91.75 104 TRP A N 1
ATOM 801 C CA . TRP A 1 104 ? -10.276 -8.347 14.116 1.00 91.75 104 TRP A CA 1
ATOM 802 C C . TRP A 1 104 ? -10.451 -8.288 12.592 1.00 91.75 104 TRP A C 1
ATOM 804 O O . TRP A 1 104 ? -11.492 -8.681 12.075 1.00 91.75 104 TRP A O 1
ATOM 814 N N . VAL A 1 105 ? -9.415 -7.863 11.861 1.00 90.94 105 VAL A N 1
ATOM 815 C CA . VAL A 1 105 ? -9.413 -7.870 10.389 1.00 90.94 105 VAL A CA 1
ATOM 816 C C . VAL A 1 105 ? -9.476 -9.303 9.847 1.00 90.94 105 VAL A C 1
ATOM 818 O O . VAL A 1 105 ? -10.231 -9.573 8.920 1.00 90.94 105 VAL A O 1
ATOM 821 N N . GLU A 1 106 ? -8.747 -10.248 10.440 1.00 90.44 106 GLU A N 1
ATOM 822 C CA . GLU A 1 106 ? -8.775 -11.660 10.042 1.00 90.44 106 GLU A CA 1
ATOM 823 C C . GLU A 1 106 ? -10.098 -12.351 10.431 1.00 90.44 106 GLU A C 1
ATOM 825 O O . GLU A 1 106 ? -10.589 -13.179 9.666 1.00 90.44 106 GLU A O 1
ATOM 830 N N . GLU A 1 107 ? -10.729 -11.972 11.551 1.00 90.56 107 GLU A N 1
ATOM 831 C CA . GLU A 1 107 ? -12.083 -12.426 11.913 1.00 90.56 107 GLU A CA 1
ATOM 832 C C . GLU A 1 107 ? -13.156 -11.910 10.937 1.00 90.56 107 GLU A C 1
ATOM 834 O O . GLU A 1 107 ? -14.060 -12.661 10.570 1.00 90.56 107 GLU A O 1
ATOM 839 N N . LYS A 1 108 ? -13.064 -10.643 10.510 1.00 88.06 108 LYS A N 1
ATOM 840 C CA . LYS A 1 108 ? -14.091 -9.986 9.686 1.00 88.06 108 LYS A CA 1
ATOM 841 C C . LYS A 1 108 ? -13.923 -10.151 8.177 1.00 88.06 108 LYS A C 1
ATOM 843 O O . LYS A 1 108 ? -14.926 -10.256 7.488 1.00 88.06 108 LYS A O 1
ATOM 848 N N . ALA A 1 109 ? -12.695 -10.146 7.663 1.00 85.94 109 ALA A N 1
ATOM 849 C CA . ALA A 1 109 ? -12.411 -9.859 6.251 1.00 85.94 109 ALA A CA 1
ATOM 850 C C . ALA A 1 109 ? -11.458 -10.853 5.556 1.00 85.94 109 ALA A C 1
ATOM 852 O O . ALA A 1 109 ? -11.127 -10.671 4.384 1.00 85.94 109 ALA A O 1
ATOM 853 N N . SER A 1 110 ? -11.000 -11.910 6.240 1.00 84.19 110 SER A N 1
ATOM 854 C CA . SER A 1 110 ? -9.992 -12.839 5.690 1.00 84.19 110 SER A CA 1
ATOM 855 C C . SER A 1 110 ? -10.407 -13.484 4.355 1.00 84.19 110 SER A C 1
ATOM 857 O O . SER A 1 110 ? -9.585 -13.590 3.445 1.00 84.19 110 SER A O 1
ATOM 859 N N . GLY A 1 111 ? -11.688 -13.847 4.203 1.00 82.88 111 GLY A N 1
ATOM 860 C CA . GLY A 1 111 ? -12.214 -14.440 2.966 1.00 82.88 111 GLY A CA 1
ATOM 861 C C . GLY A 1 111 ? -12.174 -13.492 1.763 1.00 82.88 111 GLY A C 1
ATOM 862 O O . GLY A 1 111 ? -11.782 -13.905 0.672 1.00 82.88 111 GLY A O 1
ATOM 863 N N . ASP A 1 112 ? -12.506 -12.218 1.976 1.00 83.31 112 ASP A N 1
ATOM 864 C CA . ASP A 1 112 ? -12.510 -11.191 0.928 1.00 83.31 112 ASP A CA 1
ATOM 865 C C . ASP A 1 112 ? -11.068 -10.831 0.521 1.00 83.31 112 ASP A C 1
ATOM 867 O O . ASP A 1 112 ? -10.742 -10.708 -0.664 1.00 83.31 112 ASP A O 1
ATOM 871 N N . MET A 1 113 ? -10.157 -10.760 1.503 1.00 83.69 113 MET A N 1
ATOM 872 C CA . MET A 1 113 ? -8.742 -10.445 1.277 1.00 83.69 113 MET A CA 1
ATOM 873 C C . MET A 1 113 ? -8.006 -11.460 0.397 1.00 83.69 113 MET A C 1
ATOM 875 O O . MET A 1 113 ? -7.143 -11.063 -0.389 1.00 83.69 113 MET A O 1
ATOM 879 N N . ASP A 1 114 ? -8.337 -12.750 0.482 1.00 84.56 114 ASP A N 1
ATOM 880 C CA . ASP A 1 114 ? -7.706 -13.772 -0.362 1.00 84.56 114 ASP A CA 1
ATOM 881 C C . ASP A 1 114 ? -8.093 -13.618 -1.854 1.00 84.56 114 ASP A C 1
ATOM 883 O O . ASP A 1 114 ? -7.329 -14.015 -2.739 1.00 84.56 114 ASP A O 1
ATOM 887 N N . GLY A 1 115 ? -9.221 -12.958 -2.157 1.00 84.38 115 GLY A N 1
ATOM 888 C CA . GLY A 1 115 ? -9.633 -12.605 -3.521 1.00 84.38 115 GLY A CA 1
ATOM 889 C C . GLY A 1 115 ? -8.850 -11.438 -4.142 1.00 84.38 115 GLY A C 1
ATOM 890 O O . GLY A 1 115 ? -8.628 -11.423 -5.358 1.00 84.38 115 GLY A O 1
ATOM 891 N N . LEU A 1 116 ? -8.373 -10.483 -3.330 1.00 89.56 116 LEU A N 1
ATOM 892 C CA . LEU A 1 116 ? -7.707 -9.253 -3.796 1.00 89.56 116 LEU A CA 1
ATOM 893 C C . LEU A 1 116 ? -6.473 -9.539 -4.671 1.00 89.56 116 LEU A C 1
ATOM 895 O O . LEU A 1 116 ? -6.270 -8.894 -5.702 1.00 89.56 116 LEU A O 1
ATOM 899 N N . SER A 1 117 ? -5.678 -10.550 -4.311 1.00 89.69 117 SER A N 1
ATOM 900 C CA . SER A 1 117 ? -4.462 -10.945 -5.042 1.00 89.69 117 SER A CA 1
ATOM 901 C C . SER A 1 117 ? -4.721 -11.398 -6.483 1.00 89.69 117 SER A C 1
ATOM 903 O O . SER A 1 117 ? -3.844 -11.240 -7.333 1.00 89.69 117 SER A O 1
ATOM 905 N N . ALA A 1 118 ? -5.915 -11.930 -6.771 1.00 91.12 118 ALA A N 1
ATOM 906 C CA . ALA A 1 118 ? -6.336 -12.338 -8.113 1.00 91.12 118 ALA A CA 1
ATOM 907 C C . ALA A 1 118 ? -6.947 -11.184 -8.933 1.00 91.12 118 ALA A C 1
ATOM 909 O O . ALA A 1 118 ? -7.164 -11.337 -10.135 1.00 91.12 118 ALA A O 1
ATOM 910 N N . LYS A 1 119 ? -7.228 -10.039 -8.296 1.00 93.81 119 LYS A N 1
ATOM 911 C CA . LYS A 1 119 ? -7.841 -8.849 -8.907 1.00 93.81 119 LYS A CA 1
ATOM 912 C C . LYS A 1 119 ? -6.934 -7.618 -8.946 1.00 93.81 119 LYS A C 1
ATOM 914 O O . LYS A 1 119 ? -7.363 -6.585 -9.435 1.00 93.81 119 LYS A O 1
ATOM 919 N N . LEU A 1 120 ? -5.679 -7.729 -8.506 1.00 93.62 120 LEU A N 1
ATOM 920 C CA . LEU A 1 120 ? -4.718 -6.622 -8.392 1.00 93.62 120 LEU A CA 1
ATOM 921 C C . LEU A 1 120 ? -4.666 -5.684 -9.623 1.00 93.62 120 LEU A C 1
ATOM 923 O O . LEU A 1 120 ? -4.620 -4.465 -9.461 1.00 93.62 120 LEU A O 1
ATOM 927 N N . GLU A 1 121 ? -4.680 -6.239 -10.836 1.00 93.69 121 GLU A N 1
ATOM 928 C CA . GLU A 1 121 ? -4.566 -5.487 -12.100 1.00 93.69 121 GLU A CA 1
ATOM 929 C C . GLU A 1 121 ? -5.913 -4.928 -12.614 1.00 93.69 121 GLU A C 1
ATOM 931 O O . GLU A 1 121 ? -5.926 -4.010 -13.430 1.00 93.69 121 GLU A O 1
ATOM 936 N N . ASP A 1 122 ? -7.043 -5.416 -12.096 1.00 95.75 122 ASP A N 1
ATOM 937 C CA . ASP A 1 122 ? -8.411 -5.011 -12.448 1.00 95.75 122 ASP A CA 1
ATOM 938 C C . ASP A 1 122 ? -8.980 -4.125 -11.328 1.00 95.75 122 ASP A C 1
ATOM 940 O O . ASP A 1 122 ? -9.555 -4.609 -10.350 1.00 95.75 122 ASP A O 1
ATOM 944 N N . GLN A 1 123 ? -8.804 -2.806 -11.460 1.00 95.94 123 GLN A N 1
ATOM 945 C CA . GLN A 1 123 ? -9.233 -1.834 -10.446 1.00 95.94 123 GLN A CA 1
ATOM 946 C C . GLN A 1 123 ? -10.737 -1.919 -10.142 1.00 95.94 123 GLN A C 1
ATOM 948 O O . GLN A 1 123 ? -11.124 -1.741 -8.990 1.00 95.94 123 GLN A O 1
ATOM 953 N N . GLN A 1 124 ? -11.590 -2.200 -11.133 1.00 95.94 124 GLN A N 1
ATOM 954 C CA . GLN A 1 124 ? -13.039 -2.253 -10.926 1.00 95.94 124 GLN A CA 1
ATOM 955 C C . GLN A 1 124 ? -13.443 -3.495 -10.125 1.00 95.94 124 GLN A C 1
ATOM 957 O O . GLN A 1 124 ? -14.254 -3.390 -9.203 1.00 95.94 124 GLN A O 1
ATOM 962 N N . ALA A 1 125 ? -12.872 -4.665 -10.424 1.00 95.00 125 ALA A N 1
ATOM 963 C CA . ALA A 1 125 ? -13.125 -5.856 -9.618 1.00 95.00 125 ALA A CA 1
ATOM 964 C C . ALA A 1 125 ? -12.458 -5.787 -8.238 1.00 95.00 125 ALA A C 1
ATOM 966 O O . ALA A 1 125 ? -13.055 -6.238 -7.265 1.00 95.00 125 ALA A O 1
ATOM 967 N N . PHE A 1 126 ? -11.263 -5.202 -8.127 1.00 95.94 126 PHE A N 1
ATOM 968 C CA . PHE A 1 126 ? -10.606 -4.989 -6.837 1.00 95.94 126 PHE A CA 1
ATOM 969 C C . PHE A 1 126 ? -11.433 -4.056 -5.943 1.00 95.94 126 PHE A C 1
ATOM 971 O O . PHE A 1 126 ? -11.736 -4.409 -4.809 1.00 95.94 126 PHE A O 1
ATOM 978 N N . ALA A 1 127 ? -11.874 -2.907 -6.465 1.00 94.81 127 ALA A N 1
ATOM 979 C CA . ALA A 1 127 ? -12.700 -1.952 -5.729 1.00 94.81 127 ALA A CA 1
ATOM 980 C C . ALA A 1 127 ? -14.046 -2.546 -5.276 1.00 94.81 127 ALA A C 1
ATOM 982 O O . ALA A 1 127 ? -14.517 -2.207 -4.192 1.00 94.81 127 ALA A O 1
ATOM 983 N N . ARG A 1 128 ? -14.641 -3.462 -6.057 1.00 93.31 128 ARG A N 1
ATOM 984 C CA . ARG A 1 128 ? -15.820 -4.241 -5.632 1.00 93.31 128 ARG A CA 1
ATOM 985 C C . ARG A 1 128 ? -15.507 -5.114 -4.410 1.00 93.31 128 ARG A C 1
ATOM 987 O O . ARG A 1 128 ? -16.157 -4.937 -3.391 1.00 93.31 128 ARG A O 1
ATOM 994 N N . VAL A 1 129 ? -14.440 -5.918 -4.449 1.00 93.75 129 VAL A N 1
ATOM 995 C CA . VAL A 1 129 ? -14.022 -6.742 -3.293 1.00 93.75 129 VAL A CA 1
ATOM 996 C C . VAL A 1 129 ? -13.679 -5.885 -2.062 1.00 93.75 129 VAL A C 1
ATOM 998 O O . VAL A 1 129 ? -13.957 -6.290 -0.940 1.00 93.75 129 VAL A O 1
ATOM 1001 N N . VAL A 1 130 ? -13.132 -4.673 -2.235 1.00 93.56 130 VAL A N 1
ATOM 1002 C CA . VAL A 1 130 ? -12.907 -3.737 -1.113 1.00 93.56 130 VAL A CA 1
ATOM 1003 C C . VAL A 1 130 ? -14.224 -3.171 -0.557 1.00 93.56 130 VAL A C 1
ATOM 1005 O O . VAL A 1 130 ? -14.328 -3.003 0.657 1.00 93.56 130 VAL A O 1
ATOM 1008 N N . ARG A 1 131 ? -15.248 -2.917 -1.387 1.00 91.69 131 ARG A N 1
ATOM 1009 C CA . ARG A 1 131 ? -16.603 -2.572 -0.904 1.00 91.69 131 ARG A CA 1
ATOM 1010 C C . ARG A 1 131 ? -17.223 -3.733 -0.122 1.00 91.69 131 ARG A C 1
ATOM 1012 O O . ARG A 1 131 ? -17.724 -3.502 0.974 1.00 91.69 131 ARG A O 1
ATOM 1019 N N . ASP A 1 132 ? -17.125 -4.959 -0.632 1.00 90.19 132 ASP A N 1
ATOM 1020 C CA . ASP A 1 132 ? -17.628 -6.162 0.048 1.00 90.19 132 ASP A CA 1
ATOM 1021 C C . ASP A 1 132 ? -16.935 -6.350 1.414 1.00 90.19 132 ASP A C 1
ATOM 1023 O O . ASP A 1 132 ? -17.597 -6.489 2.441 1.00 90.19 132 ASP A O 1
ATOM 1027 N N . MET A 1 133 ? -15.606 -6.198 1.456 1.00 91.06 133 MET A N 1
ATOM 1028 C CA . MET A 1 133 ? -14.797 -6.225 2.681 1.00 91.06 133 MET A CA 1
ATOM 1029 C C . MET A 1 133 ? -15.246 -5.185 3.728 1.00 91.06 133 MET A C 1
ATOM 1031 O O . MET A 1 133 ? -15.254 -5.471 4.926 1.00 91.06 133 MET A O 1
ATOM 1035 N N . LEU A 1 134 ? -15.629 -3.978 3.296 1.00 91.12 134 LEU A N 1
ATOM 1036 C CA . LEU A 1 134 ? -16.145 -2.926 4.181 1.00 91.12 134 LEU A CA 1
ATOM 1037 C C . LEU A 1 134 ? -17.533 -3.283 4.750 1.00 91.12 134 LEU A C 1
ATOM 1039 O O . LEU A 1 134 ? -17.791 -3.028 5.928 1.00 91.12 134 LEU A O 1
ATOM 1043 N N . VAL A 1 135 ? -18.396 -3.947 3.971 1.00 89.00 135 VAL A N 1
ATOM 1044 C CA . VAL A 1 135 ? -19.667 -4.512 4.472 1.00 89.00 135 VAL A CA 1
ATOM 1045 C C . VAL A 1 135 ? -19.403 -5.606 5.510 1.00 89.00 135 VAL A C 1
ATOM 1047 O O . VAL A 1 135 ? -20.006 -5.580 6.585 1.00 89.00 135 VAL A O 1
ATOM 1050 N N . SER A 1 136 ? -18.461 -6.520 5.247 1.00 87.62 136 SER A N 1
ATOM 1051 C CA . SER A 1 136 ? -18.042 -7.575 6.187 1.00 87.62 136 SER A CA 1
ATOM 1052 C C . SER A 1 136 ? -17.524 -7.010 7.525 1.00 87.62 136 SER A C 1
ATOM 1054 O O . SER A 1 136 ? -17.730 -7.605 8.587 1.00 87.62 136 SER A O 1
ATOM 1056 N N . MET A 1 137 ? -16.916 -5.817 7.501 1.00 86.19 137 MET A N 1
ATOM 1057 C CA . MET A 1 137 ? -16.472 -5.055 8.679 1.00 86.19 137 MET A CA 1
ATOM 1058 C C . MET A 1 137 ? -17.597 -4.300 9.424 1.00 86.19 137 MET A C 1
ATOM 1060 O O . MET A 1 137 ? -17.300 -3.526 10.329 1.00 86.19 137 MET A O 1
ATOM 1064 N N . GLU A 1 138 ? -18.871 -4.538 9.090 1.00 78.19 138 GLU A N 1
ATOM 1065 C CA . GLU A 1 138 ? -20.062 -3.835 9.612 1.00 78.19 138 GLU A CA 1
ATOM 1066 C C . GLU A 1 138 ? -20.149 -2.342 9.229 1.00 78.19 138 GLU A C 1
ATOM 1068 O O . GLU A 1 138 ? -21.033 -1.630 9.699 1.00 78.19 138 GLU A O 1
ATOM 1073 N N . MET A 1 139 ? -19.329 -1.868 8.283 1.00 69.06 139 MET A N 1
ATOM 1074 C CA . MET A 1 139 ? -19.370 -0.488 7.766 1.00 69.06 139 MET A CA 1
ATOM 1075 C C . MET A 1 139 ? -20.444 -0.296 6.676 1.00 69.06 139 MET A C 1
ATOM 1077 O O . MET A 1 139 ? -20.324 0.560 5.802 1.00 69.06 139 MET A O 1
ATOM 1081 N N . ALA A 1 140 ? -21.502 -1.110 6.704 1.00 53.47 140 ALA A N 1
ATOM 1082 C CA . ALA A 1 140 ? -22.532 -1.154 5.668 1.00 53.47 140 ALA A CA 1
ATOM 1083 C C . ALA A 1 140 ? -23.348 0.150 5.572 1.00 53.47 140 ALA A C 1
ATOM 1085 O O . ALA A 1 140 ? -23.717 0.557 4.474 1.00 53.47 140 ALA A O 1
ATOM 1086 N N . GLU A 1 141 ? -23.561 0.848 6.695 1.00 55.75 141 GLU A N 1
ATOM 1087 C CA . GLU A 1 141 ? -24.221 2.167 6.722 1.00 55.75 141 GLU A CA 1
ATOM 1088 C C . GLU A 1 141 ? -23.379 3.280 6.052 1.00 55.75 141 GLU A C 1
ATOM 1090 O O . GLU A 1 141 ? -23.897 4.361 5.788 1.00 55.75 141 GLU A O 1
ATOM 1095 N N . GLU A 1 142 ? -22.100 3.031 5.735 1.00 57.47 142 GLU A N 1
ATOM 1096 C CA . GLU A 1 142 ? -21.202 3.985 5.062 1.00 57.47 142 GLU A CA 1
ATOM 1097 C C . GLU A 1 142 ? -21.097 3.786 3.528 1.00 57.47 142 GLU A C 1
ATOM 1099 O O . GLU A 1 142 ? -20.426 4.577 2.857 1.00 57.47 142 GLU A O 1
ATOM 1104 N N . LEU A 1 143 ? -21.725 2.753 2.943 1.00 57.81 143 LEU A N 1
ATOM 1105 C CA . LEU A 1 143 ? -21.489 2.361 1.539 1.00 57.81 143 LEU A CA 1
ATOM 1106 C C . LEU A 1 143 ? -22.313 3.101 0.468 1.00 57.81 143 LEU A C 1
ATOM 1108 O O . LEU A 1 143 ? -21.907 3.084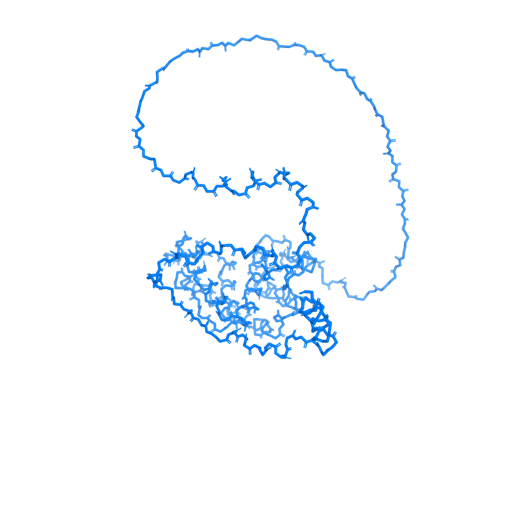 -0.700 1.00 57.81 143 LEU A O 1
ATOM 1112 N N . GLY A 1 144 ? -23.445 3.699 0.845 1.00 54.09 144 GLY A N 1
ATOM 1113 C CA . GLY A 1 144 ? -24.468 4.203 -0.082 1.00 54.09 144 GLY A CA 1
ATOM 1114 C C . GLY A 1 144 ? -25.348 3.087 -0.674 1.00 54.09 144 GLY A C 1
ATOM 1115 O O . GLY A 1 144 ? -24.865 1.992 -0.976 1.00 54.09 144 GLY A O 1
ATOM 1116 N N . ASP A 1 145 ? -26.644 3.365 -0.835 1.00 44.78 145 ASP A N 1
ATOM 1117 C CA . ASP A 1 145 ? -27.653 2.419 -1.343 1.00 44.78 145 ASP A CA 1
ATOM 1118 C C . ASP A 1 145 ? -27.637 2.358 -2.885 1.00 44.78 145 ASP A C 1
ATOM 1120 O O . ASP A 1 145 ? -28.498 2.913 -3.561 1.00 44.78 145 ASP A O 1
ATOM 1124 N N . ASP A 1 146 ? -26.587 1.740 -3.437 1.00 47.22 146 ASP A N 1
ATOM 1125 C CA . ASP A 1 146 ? -26.341 1.616 -4.887 1.00 47.22 146 ASP A CA 1
ATOM 1126 C C . ASP A 1 146 ? -25.954 0.170 -5.266 1.00 47.22 146 ASP A C 1
ATOM 1128 O O . ASP A 1 146 ? -24.939 -0.095 -5.914 1.00 47.22 146 ASP A O 1
ATOM 1132 N N . GLN A 1 147 ? -26.740 -0.805 -4.784 1.00 45.00 147 GLN A N 1
ATOM 1133 C CA . GLN A 1 147 ? -26.619 -2.222 -5.175 1.00 45.00 147 GLN A CA 1
ATOM 1134 C C . GLN A 1 147 ? -27.637 -2.633 -6.266 1.00 45.00 147 GLN A C 1
ATOM 1136 O O . GLN A 1 147 ? -27.618 -3.773 -6.720 1.00 45.00 147 GLN A O 1
ATOM 1141 N N . GLU A 1 148 ? -28.480 -1.699 -6.727 1.00 43.25 148 GLU A N 1
ATOM 1142 C CA . GLU A 1 148 ? -29.559 -1.902 -7.713 1.00 43.25 148 GLU A CA 1
ATOM 1143 C C . GLU A 1 148 ? -29.373 -1.032 -8.983 1.00 43.25 148 GLU A C 1
ATOM 1145 O O . GLU A 1 148 ? -30.263 -0.279 -9.365 1.00 43.25 148 GLU A O 1
ATOM 1150 N N . THR A 1 149 ? -28.233 -1.144 -9.680 1.00 36.72 149 THR A N 1
ATOM 1151 C CA . THR A 1 149 ? -28.165 -0.892 -11.142 1.00 36.72 149 THR A CA 1
ATOM 1152 C C . THR A 1 149 ? -27.122 -1.780 -11.839 1.00 36.72 149 THR A C 1
ATOM 1154 O O . THR A 1 149 ? -25.971 -1.395 -12.053 1.00 36.72 149 THR A O 1
ATOM 1157 N N . ASP A 1 150 ? -27.556 -2.970 -12.252 1.00 42.62 150 ASP A N 1
ATOM 1158 C CA . ASP A 1 150 ? -26.992 -3.677 -13.413 1.00 42.62 150 ASP A CA 1
ATOM 1159 C C . ASP A 1 150 ? -28.087 -3.744 -14.500 1.00 42.62 150 ASP A C 1
ATOM 1161 O O . ASP A 1 150 ? -29.270 -3.666 -14.169 1.00 42.62 150 ASP A O 1
ATOM 1165 N N . ASP A 1 151 ? -27.697 -3.848 -15.773 1.00 39.66 151 ASP A N 1
ATOM 1166 C CA . ASP A 1 151 ? -28.566 -3.840 -16.972 1.00 39.66 151 ASP A CA 1
ATOM 1167 C C . ASP A 1 151 ? -29.568 -2.665 -17.149 1.00 39.66 151 ASP A C 1
ATOM 1169 O O . ASP A 1 151 ? -30.714 -2.713 -16.694 1.00 39.66 151 ASP A O 1
ATOM 1173 N N . SER A 1 152 ? -29.209 -1.681 -17.991 1.00 33.78 152 SER A N 1
ATOM 1174 C CA . SER A 1 152 ? -30.006 -1.286 -19.182 1.00 33.78 152 SER A CA 1
ATOM 1175 C C . SER A 1 152 ? -29.274 -0.266 -20.073 1.00 33.78 152 SER A C 1
ATOM 1177 O O . SER A 1 152 ? -28.564 0.611 -19.584 1.00 33.78 152 SER A O 1
ATOM 1179 N N . GLU A 1 153 ? -29.471 -0.384 -21.389 1.00 42.00 153 GLU A N 1
ATOM 1180 C CA . GLU A 1 153 ? -29.000 0.550 -22.428 1.00 42.00 153 GLU A CA 1
ATOM 1181 C C . GLU A 1 153 ? -30.106 1.569 -22.813 1.00 42.00 153 GLU A C 1
ATOM 1183 O O . GLU A 1 153 ? -31.245 1.430 -22.373 1.00 42.00 153 GLU A O 1
ATOM 1188 N N . GLU A 1 154 ? -29.777 2.535 -23.691 1.00 37.66 154 GLU A N 1
ATOM 1189 C CA . GLU A 1 154 ? -30.677 3.552 -24.299 1.00 37.66 154 GLU A CA 1
ATOM 1190 C C . GLU A 1 154 ? -31.211 4.647 -23.316 1.00 37.66 154 GLU A C 1
ATOM 1192 O O . GLU A 1 154 ? -31.538 4.372 -22.169 1.00 37.66 154 GLU A O 1
ATOM 1197 N N . ASN A 1 155 ? -31.331 5.945 -23.649 1.00 31.97 155 ASN A N 1
ATOM 1198 C CA . ASN A 1 155 ? -31.241 6.645 -24.939 1.00 31.97 155 ASN A CA 1
ATOM 1199 C C . ASN A 1 155 ? -30.799 8.140 -24.799 1.00 31.97 155 ASN A C 1
ATOM 1201 O O . ASN A 1 155 ? -30.438 8.600 -23.718 1.00 31.97 155 ASN A O 1
ATOM 1205 N N . GLU A 1 156 ? -30.824 8.879 -25.914 1.00 39.81 156 GLU A N 1
ATOM 1206 C CA . GLU A 1 156 ? -30.338 10.251 -26.144 1.00 39.81 156 GLU A CA 1
ATOM 1207 C C . GLU A 1 156 ? -31.262 11.424 -25.691 1.00 39.81 156 GLU A C 1
ATOM 1209 O O . GLU A 1 156 ? -32.383 11.237 -25.228 1.00 39.81 156 GLU A O 1
ATOM 1214 N N . GLU A 1 157 ? -30.763 12.646 -25.952 1.00 36.50 157 GLU A N 1
ATOM 1215 C CA . GLU A 1 157 ? -31.450 13.949 -26.118 1.00 36.50 157 GLU A CA 1
ATOM 1216 C C . GLU A 1 157 ? -31.862 14.821 -24.898 1.00 36.50 157 GLU A C 1
ATOM 1218 O O . GLU A 1 157 ? -32.946 14.726 -24.339 1.00 36.50 157 GLU A O 1
ATOM 1223 N N . ASN A 1 158 ? -31.006 15.832 -24.658 1.00 34.62 158 ASN A N 1
ATOM 1224 C CA . ASN A 1 158 ? -31.307 17.271 -24.830 1.00 34.62 158 ASN A CA 1
ATOM 1225 C C . ASN A 1 158 ? -32.360 17.979 -23.942 1.00 34.62 158 ASN A C 1
ATOM 1227 O O . ASN A 1 158 ? -33.556 17.786 -24.113 1.00 34.62 158 ASN A O 1
ATOM 1231 N N . GLU A 1 159 ? -31.919 19.029 -23.230 1.00 31.44 159 GLU A N 1
ATOM 1232 C CA . GLU A 1 159 ? -32.508 20.372 -23.414 1.00 31.44 159 GLU A CA 1
ATOM 1233 C C . GLU A 1 159 ? -31.523 21.504 -23.044 1.00 31.44 159 GLU A C 1
ATOM 1235 O O . GLU A 1 159 ? -30.755 21.396 -22.087 1.00 31.44 159 GLU A O 1
ATOM 1240 N N . GLN A 1 160 ? -31.527 22.600 -23.816 1.00 39.88 160 GLN A N 1
ATOM 1241 C CA . GLN A 1 160 ? -30.720 23.806 -23.573 1.00 39.88 160 GLN A CA 1
ATOM 1242 C C . GLN A 1 160 ? -31.586 24.976 -23.079 1.00 39.88 160 GLN A C 1
ATOM 1244 O O . GLN A 1 160 ? -32.600 25.301 -23.696 1.00 39.88 160 GLN A O 1
ATOM 1249 N N . GLN A 1 161 ? -31.125 25.659 -22.027 1.00 33.38 161 GLN A N 1
ATOM 1250 C CA . GLN A 1 161 ? -31.443 27.049 -21.656 1.00 33.38 161 GLN A CA 1
ATOM 1251 C C . GLN A 1 161 ? -30.451 27.488 -20.552 1.00 33.38 161 GLN A C 1
ATOM 1253 O O . GLN A 1 161 ? -30.214 26.720 -19.626 1.00 33.38 161 GLN A O 1
ATOM 1258 N N . GLY A 1 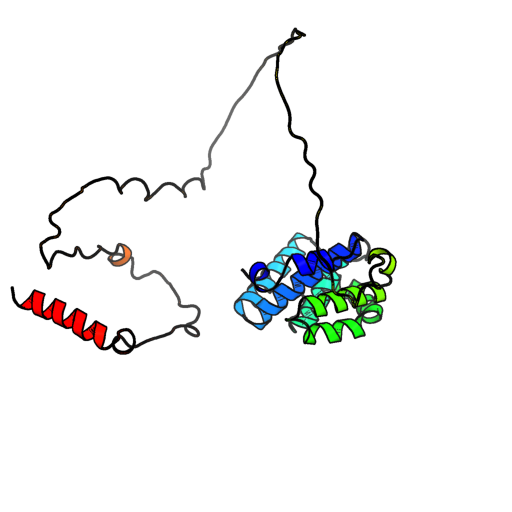162 ? -29.813 28.662 -20.563 1.00 31.62 162 GLY A N 1
ATOM 1259 C CA . GLY A 1 162 ? -29.735 29.681 -21.615 1.00 31.62 162 GLY A CA 1
ATOM 1260 C C . GLY A 1 162 ? -30.220 31.059 -21.168 1.00 31.62 162 GLY A C 1
ATOM 1261 O O . GLY A 1 162 ? -31.303 31.461 -21.572 1.00 31.62 162 GLY A O 1
ATOM 1262 N N . GLU A 1 163 ? -29.408 31.789 -20.395 1.00 30.22 163 GLU A N 1
ATOM 1263 C CA . GLU A 1 163 ? -29.603 33.226 -20.149 1.00 30.22 163 GLU A CA 1
ATOM 1264 C C . GLU A 1 163 ? -28.265 33.911 -19.788 1.00 30.22 163 GLU A C 1
ATOM 1266 O O . GLU A 1 163 ? -27.670 33.640 -18.748 1.00 30.22 163 GLU A O 1
ATOM 1271 N N . GLU A 1 164 ? -27.791 34.801 -20.666 1.00 36.41 164 GLU A N 1
ATOM 1272 C CA . GLU A 1 164 ? -26.764 35.817 -20.389 1.00 36.41 164 GLU A CA 1
ATOM 1273 C C . GLU A 1 164 ? -27.416 37.197 -20.553 1.00 36.41 164 GLU A C 1
ATOM 1275 O O . GLU A 1 164 ? -28.030 37.436 -21.596 1.00 36.41 164 GLU A O 1
ATOM 1280 N N . GLN A 1 165 ? -27.233 38.126 -19.604 1.00 31.36 165 GLN A N 1
ATOM 1281 C CA . GLN A 1 165 ? -27.259 39.571 -19.895 1.00 31.36 165 GLN A CA 1
ATOM 1282 C C . GLN A 1 165 ? -26.776 40.445 -18.723 1.00 31.36 165 GLN A C 1
ATOM 1284 O O . GLN A 1 165 ? -27.279 40.288 -17.618 1.00 31.36 165 GLN A O 1
ATOM 1289 N N . SER A 1 166 ? -25.876 41.390 -19.048 1.00 30.48 166 SER A N 1
ATOM 1290 C CA . SER A 1 166 ? -25.805 42.799 -18.588 1.00 30.48 166 SER A CA 1
ATOM 1291 C C . SER A 1 166 ? -25.796 43.163 -17.082 1.00 30.48 166 SER A C 1
ATOM 1293 O O . SER A 1 166 ? -26.412 42.512 -16.252 1.00 30.48 166 SER A O 1
ATOM 1295 N N . GLU A 1 167 ? -25.237 44.297 -16.638 1.00 33.09 167 GLU A N 1
ATOM 1296 C CA . GLU A 1 167 ? -24.126 45.175 -17.084 1.00 33.09 167 GLU A CA 1
ATOM 1297 C C . GLU A 1 167 ? -23.960 46.289 -16.023 1.00 33.09 167 GLU A C 1
ATOM 1299 O O . GLU A 1 167 ? -24.963 46.694 -15.442 1.00 33.09 167 GLU A O 1
ATOM 1304 N N . GLU A 1 168 ? -22.740 46.828 -15.847 1.00 31.39 168 GLU A N 1
ATOM 1305 C CA . GLU A 1 168 ? -22.433 48.066 -15.078 1.00 31.39 168 GLU A CA 1
ATOM 1306 C C . GLU A 1 168 ? -22.849 48.067 -13.570 1.00 31.39 168 GLU A C 1
ATOM 1308 O O . GLU A 1 168 ? -23.585 47.213 -13.093 1.00 31.39 168 GLU A O 1
ATOM 1313 N N . GLY A 1 169 ? -22.372 48.945 -12.678 1.00 29.36 169 GLY A N 1
ATOM 1314 C CA . GLY A 1 169 ? -21.322 49.974 -12.728 1.00 29.36 169 GLY A CA 1
ATOM 1315 C C . GLY A 1 169 ? -21.596 51.084 -11.687 1.00 29.36 169 GLY A C 1
ATOM 1316 O O . GLY A 1 169 ? -22.754 51.412 -11.456 1.00 29.36 169 GLY A O 1
ATOM 1317 N N . GLY A 1 170 ? -20.561 51.685 -11.076 1.00 28.34 170 GLY A N 1
ATOM 1318 C CA . GLY A 1 170 ? -20.699 52.933 -10.286 1.00 28.34 170 GLY A CA 1
ATOM 1319 C C . GLY A 1 170 ? -20.689 52.830 -8.745 1.00 28.34 170 GLY A C 1
ATOM 1320 O O . GLY A 1 170 ? -21.733 52.874 -8.109 1.00 28.34 170 GLY A O 1
ATOM 1321 N N . GLU A 1 171 ? -19.478 52.692 -8.201 1.00 34.19 171 GLU A N 1
ATOM 1322 C CA . GLU A 1 171 ? -18.814 53.387 -7.065 1.00 34.19 171 GLU A CA 1
ATOM 1323 C C . GLU A 1 171 ? -19.567 54.269 -6.013 1.00 34.19 171 GLU A C 1
ATOM 1325 O O . GLU A 1 171 ? -20.649 54.799 -6.229 1.00 34.19 171 GLU A O 1
ATOM 1330 N N . GLU A 1 172 ? -18.843 54.509 -4.902 1.00 33.06 172 GLU A N 1
ATOM 1331 C CA . GLU A 1 172 ? -18.990 55.540 -3.838 1.00 33.06 172 GLU A CA 1
ATOM 1332 C C . GLU A 1 172 ? -20.079 55.420 -2.736 1.00 33.06 172 GLU A C 1
ATOM 1334 O O . GLU A 1 172 ? -21.240 55.778 -2.915 1.00 33.06 172 GLU A O 1
ATOM 1339 N N . ASP A 1 173 ? -19.629 55.119 -1.505 1.00 31.55 173 ASP A N 1
ATOM 1340 C CA . ASP A 1 173 ? -19.938 55.929 -0.305 1.00 31.55 173 ASP A CA 1
ATOM 1341 C C . ASP A 1 173 ? -18.724 55.923 0.658 1.00 31.55 173 ASP A C 1
ATOM 1343 O O . ASP A 1 173 ? -17.835 55.074 0.544 1.00 31.55 173 ASP A O 1
ATOM 1347 N N . SER A 1 174 ? -18.642 56.893 1.574 1.00 35.84 174 SER A N 1
ATOM 1348 C CA . SER A 1 174 ? -17.436 57.246 2.337 1.00 35.84 174 SER A CA 1
ATOM 1349 C C . SER A 1 174 ? -17.587 57.065 3.854 1.00 35.84 174 SER A C 1
ATOM 1351 O O . SER A 1 174 ? -18.583 57.465 4.454 1.00 35.84 174 SER A O 1
ATOM 1353 N N . GLY A 1 175 ? -16.553 56.524 4.506 1.00 30.30 175 GLY A N 1
ATOM 1354 C CA . GLY A 1 175 ? -16.474 56.373 5.963 1.00 30.30 175 GLY A CA 1
ATOM 1355 C C . GLY A 1 175 ? -15.026 56.470 6.437 1.00 30.30 175 GLY A C 1
ATOM 1356 O O . GLY A 1 175 ? -14.190 55.670 6.029 1.00 30.30 175 GLY A O 1
ATOM 1357 N N . SER A 1 176 ? -14.715 57.476 7.257 1.00 34.47 176 SER A N 1
ATOM 1358 C CA . SER A 1 176 ? -13.338 57.940 7.481 1.00 34.47 176 SER A CA 1
ATOM 1359 C C . SER A 1 176 ? -12.880 57.865 8.949 1.00 34.47 176 SER A C 1
ATOM 1361 O O . SER A 1 176 ? -13.685 57.718 9.863 1.00 34.47 176 SER A O 1
ATOM 1363 N N . GLU A 1 177 ? -11.575 58.091 9.119 1.00 31.72 177 GLU A N 1
ATOM 1364 C CA . GLU A 1 177 ? -10.862 58.560 10.321 1.00 31.72 177 GLU A CA 1
ATOM 1365 C C . GLU A 1 177 ? -10.274 57.550 11.340 1.00 31.72 177 GLU A C 1
ATOM 1367 O O . GLU A 1 177 ? -10.938 57.039 12.233 1.00 31.72 177 GLU A O 1
ATOM 1372 N N . GLN A 1 178 ? -8.936 57.453 11.266 1.00 33.78 178 GLN A N 1
ATOM 1373 C CA . GLN A 1 178 ? -7.964 57.611 12.368 1.00 33.78 178 GLN A CA 1
ATOM 1374 C C . GLN A 1 178 ? -7.915 56.599 13.540 1.00 33.78 178 GLN A C 1
ATOM 1376 O O . GLN A 1 178 ? -8.727 56.629 14.459 1.00 33.78 178 GLN A O 1
ATOM 1381 N N . SER A 1 179 ? -6.769 55.912 13.667 1.00 31.92 179 SER A N 1
ATOM 1382 C CA . SER A 1 179 ? -5.703 56.376 14.587 1.00 31.92 179 SER A CA 1
ATOM 1383 C C . SER A 1 179 ? -4.342 55.736 14.263 1.00 31.92 179 SER A C 1
ATOM 1385 O O . SER A 1 179 ? -4.272 54.548 13.964 1.00 31.92 179 SER A O 1
ATOM 1387 N N . GLN A 1 180 ? -3.258 56.510 14.372 1.00 35.78 180 GLN A N 1
ATOM 1388 C CA . GLN A 1 180 ? -1.872 56.011 14.403 1.00 35.78 180 GLN A CA 1
ATOM 1389 C C . GLN A 1 180 ? -1.424 55.695 15.840 1.00 35.78 180 GLN A C 1
ATOM 1391 O O . GLN A 1 180 ? -1.938 56.290 16.791 1.00 35.78 180 GLN A O 1
ATOM 1396 N N . SER A 1 181 ? -0.393 54.853 15.968 1.00 33.50 181 SER A N 1
ATOM 1397 C CA . SER A 1 181 ? 0.645 54.971 17.006 1.00 33.50 181 SER A CA 1
ATOM 1398 C C . SER A 1 181 ? 1.909 54.192 16.603 1.00 33.50 181 SER A C 1
ATOM 1400 O O . SER A 1 181 ? 1.892 52.960 16.616 1.00 33.50 181 SER A O 1
ATOM 1402 N N . GLU A 1 182 ? 2.989 54.906 16.272 1.00 33.22 182 GLU A N 1
ATOM 1403 C CA . GLU A 1 182 ? 4.377 54.404 16.358 1.00 33.22 182 GLU A CA 1
ATOM 1404 C C . GLU A 1 182 ? 4.780 54.282 17.866 1.00 33.22 182 GLU A C 1
ATOM 1406 O O . GLU A 1 182 ? 3.968 54.632 18.727 1.00 33.22 182 GLU A O 1
ATOM 1411 N N . ASP A 1 183 ? 5.939 53.816 18.356 1.00 30.14 183 ASP A N 1
ATOM 1412 C CA . ASP A 1 183 ? 7.242 53.321 17.840 1.00 30.14 183 ASP A CA 1
ATOM 1413 C C . ASP A 1 183 ? 7.885 52.473 19.006 1.00 30.14 183 ASP A C 1
ATOM 1415 O O . ASP A 1 183 ? 7.227 52.335 20.043 1.00 30.14 183 ASP A O 1
ATOM 1419 N N . ALA A 1 184 ? 9.089 51.872 19.058 1.00 32.88 184 ALA A N 1
ATOM 1420 C CA . ALA A 1 184 ? 10.306 51.753 18.228 1.00 32.88 184 ALA A CA 1
ATOM 1421 C C . ALA A 1 184 ? 11.132 50.502 18.699 1.00 32.88 184 ALA A C 1
ATOM 1423 O O . ALA A 1 184 ? 10.640 49.719 19.510 1.00 32.88 184 ALA A O 1
ATOM 1424 N N . GLU A 1 185 ? 12.412 50.397 18.289 1.00 27.34 185 GLU A N 1
ATOM 1425 C CA . GLU A 1 185 ? 13.520 49.557 18.839 1.00 27.34 185 GLU A CA 1
ATOM 1426 C C . GLU A 1 185 ? 13.451 48.009 18.652 1.00 27.34 185 GLU A C 1
ATOM 1428 O O . GLU A 1 185 ? 12.593 47.365 19.248 1.00 27.34 185 GLU A O 1
ATOM 1433 N N . ALA A 1 186 ? 14.294 47.253 17.912 1.00 30.14 186 ALA A N 1
ATOM 1434 C CA . ALA A 1 186 ? 15.550 47.402 17.123 1.00 30.14 186 ALA A CA 1
ATOM 1435 C C . ALA A 1 186 ? 16.802 46.660 17.684 1.00 30.14 186 ALA A C 1
ATOM 1437 O O . ALA A 1 186 ? 16.949 46.514 18.895 1.00 30.14 186 ALA A O 1
ATOM 1438 N N . SER A 1 187 ? 17.725 46.269 16.776 1.00 29.22 187 SER A N 1
ATOM 1439 C CA . SER A 1 187 ? 19.040 45.592 16.987 1.00 29.22 187 SER A CA 1
ATOM 1440 C C . SER A 1 187 ? 19.029 44.136 17.508 1.00 29.22 187 SER A C 1
ATOM 1442 O O . SER A 1 187 ? 18.218 43.800 18.362 1.00 29.22 187 SER A O 1
ATOM 1444 N N . SER A 1 188 ? 19.947 43.228 17.123 1.00 29.12 188 SER A N 1
ATOM 1445 C CA . SER A 1 188 ? 21.013 43.189 16.083 1.00 29.12 188 SER A CA 1
ATOM 1446 C C . SER A 1 188 ? 21.526 41.726 15.938 1.00 29.12 188 SER A C 1
ATOM 1448 O O . SER A 1 188 ? 21.139 40.897 16.763 1.00 29.12 188 SER A O 1
ATOM 1450 N N . ASP A 1 189 ? 22.417 41.460 14.966 1.00 28.30 189 ASP A N 1
ATOM 1451 C CA . ASP A 1 189 ? 23.229 40.233 14.754 1.00 28.30 189 ASP A CA 1
ATOM 1452 C C . ASP A 1 189 ? 22.415 39.025 14.184 1.00 28.30 189 ASP A C 1
ATOM 1454 O O . ASP A 1 189 ? 21.452 38.575 14.801 1.00 28.30 189 ASP A O 1
ATOM 1458 N N . GLU A 1 190 ? 22.635 38.467 12.975 1.00 32.41 190 GLU A N 1
ATOM 1459 C CA . GLU A 1 190 ? 23.838 38.370 12.097 1.00 32.41 190 GLU A CA 1
ATOM 1460 C C . GLU A 1 190 ? 24.910 37.439 12.736 1.00 32.41 190 GLU A C 1
ATOM 1462 O O . GLU A 1 190 ? 25.205 37.576 13.915 1.00 32.41 190 GLU A O 1
ATOM 1467 N N . GLU A 1 191 ? 25.503 36.411 12.109 1.00 31.58 191 GLU A N 1
ATOM 1468 C CA . GLU A 1 191 ? 25.599 35.994 10.698 1.00 31.58 191 GLU A CA 1
ATOM 1469 C C . GLU A 1 191 ? 25.954 34.476 10.603 1.00 31.58 191 GLU A C 1
ATOM 1471 O O . GLU A 1 191 ? 26.857 34.036 11.307 1.00 31.58 191 GLU A O 1
ATOM 1476 N N . GLU A 1 192 ? 25.271 33.678 9.760 1.00 29.36 192 GLU A N 1
ATOM 1477 C CA . GLU A 1 192 ? 25.702 32.376 9.162 1.00 29.36 192 GLU A CA 1
ATOM 1478 C C . GLU A 1 192 ? 24.507 31.838 8.325 1.00 29.36 192 GLU A C 1
ATOM 1480 O O . GLU A 1 192 ? 23.513 31.396 8.892 1.00 29.36 192 GLU A O 1
ATOM 1485 N N . SER A 1 193 ? 24.385 32.007 7.001 1.00 37.88 193 SER A N 1
ATOM 1486 C CA . SER A 1 193 ? 25.311 31.832 5.860 1.00 37.88 193 SER A CA 1
ATOM 1487 C C . SER A 1 193 ? 25.403 30.385 5.339 1.00 37.88 193 SER A C 1
ATOM 1489 O O . SER A 1 193 ? 26.423 29.710 5.475 1.00 37.88 193 SER A O 1
ATOM 1491 N N . ALA A 1 194 ? 24.313 29.923 4.710 1.00 43.31 194 ALA A N 1
ATOM 1492 C CA . ALA A 1 194 ? 24.270 28.771 3.804 1.00 43.31 194 ALA A CA 1
ATOM 1493 C C . ALA A 1 194 ? 23.052 28.850 2.848 1.00 43.31 194 ALA A C 1
ATOM 1495 O O . ALA A 1 194 ? 22.088 29.563 3.113 1.00 43.31 194 ALA A O 1
ATOM 1496 N N . GLU A 1 195 ? 23.106 28.072 1.761 1.00 37.78 195 GLU A N 1
ATOM 1497 C CA . GLU A 1 195 ? 21.969 27.573 0.957 1.00 37.78 195 GLU A CA 1
ATOM 1498 C C . GLU A 1 195 ? 20.948 28.553 0.320 1.00 37.78 195 GLU A C 1
ATOM 1500 O O . GLU A 1 195 ? 19.754 28.265 0.263 1.00 37.78 195 GLU A O 1
ATOM 1505 N N . THR A 1 196 ? 21.427 29.621 -0.338 1.00 45.00 196 THR A N 1
ATOM 1506 C CA . THR A 1 196 ? 20.680 30.315 -1.423 1.00 45.00 196 THR A CA 1
ATOM 1507 C C . THR A 1 196 ? 21.522 30.575 -2.687 1.00 45.00 196 THR A C 1
ATOM 1509 O O . THR A 1 196 ? 21.630 31.710 -3.136 1.00 45.00 196 THR A O 1
ATOM 1512 N N . GLU A 1 197 ? 22.112 29.531 -3.277 1.00 41.75 197 GLU A N 1
ATOM 1513 C CA . GLU A 1 197 ? 22.863 29.592 -4.551 1.00 41.75 197 GLU A CA 1
ATOM 1514 C C . GLU A 1 197 ? 22.592 28.323 -5.384 1.00 41.75 197 GLU A C 1
ATOM 1516 O O . GLU A 1 197 ? 23.277 27.311 -5.217 1.00 41.75 197 GLU A O 1
ATOM 1521 N N . ALA A 1 198 ? 21.537 28.319 -6.217 1.00 44.22 198 ALA A N 1
ATOM 1522 C CA . ALA A 1 198 ? 21.127 27.105 -6.949 1.00 44.22 198 ALA A CA 1
ATOM 1523 C C . ALA A 1 198 ? 20.316 27.286 -8.257 1.00 44.22 198 ALA A C 1
ATOM 1525 O O . ALA A 1 198 ? 20.033 26.278 -8.904 1.00 44.22 198 ALA A O 1
ATOM 1526 N N . THR A 1 199 ? 19.903 28.499 -8.660 1.00 43.03 199 THR A N 1
ATOM 1527 C CA . THR A 1 199 ? 18.992 28.681 -9.819 1.00 43.03 199 THR A CA 1
ATOM 1528 C C . THR A 1 199 ? 19.239 29.938 -10.669 1.00 43.03 199 THR A C 1
ATOM 1530 O O . THR A 1 199 ? 18.271 30.541 -11.125 1.00 43.03 199 THR A O 1
ATOM 1533 N N . ASP A 1 200 ? 20.491 30.338 -10.916 1.00 39.69 200 ASP A N 1
ATOM 1534 C CA . ASP A 1 200 ? 20.780 31.288 -12.008 1.00 39.69 200 ASP A CA 1
ATOM 1535 C C . ASP A 1 200 ? 22.155 31.056 -12.667 1.00 39.69 200 ASP A C 1
ATOM 1537 O O . ASP A 1 200 ? 23.170 31.662 -12.327 1.00 39.69 200 ASP A O 1
ATOM 1541 N N . ALA A 1 201 ? 22.192 30.101 -13.598 1.00 42.53 201 ALA A N 1
ATOM 1542 C CA . ALA A 1 201 ? 23.298 29.907 -14.530 1.00 42.53 201 ALA A CA 1
ATOM 1543 C C . ALA A 1 201 ? 22.791 29.210 -15.806 1.00 42.53 201 ALA A C 1
ATOM 1545 O O . ALA A 1 201 ? 21.922 28.342 -15.745 1.00 42.53 201 ALA A O 1
ATOM 1546 N N . THR A 1 202 ? 23.400 29.526 -16.954 1.00 42.22 202 THR A N 1
ATOM 1547 C CA . THR A 1 202 ? 23.161 28.900 -18.279 1.00 42.22 202 THR A CA 1
ATOM 1548 C C . THR A 1 202 ? 21.833 29.218 -18.997 1.00 42.22 202 THR A C 1
ATOM 1550 O O . THR A 1 202 ? 21.363 28.401 -19.783 1.00 42.22 202 THR A O 1
ATOM 1553 N N . SER A 1 203 ? 21.260 30.419 -18.816 1.00 43.50 203 SER A N 1
ATOM 1554 C CA . SER A 1 203 ? 20.169 30.920 -19.687 1.00 43.50 203 SER A CA 1
ATOM 1555 C C . SER A 1 203 ? 20.454 32.242 -20.425 1.00 43.50 203 SER A C 1
ATOM 1557 O O . SER A 1 203 ? 19.666 32.605 -21.296 1.00 43.50 203 SER A O 1
ATOM 1559 N N . ASP A 1 204 ? 21.556 32.938 -20.122 1.00 38.72 204 ASP A N 1
ATOM 1560 C CA . ASP A 1 204 ? 21.831 34.319 -20.578 1.00 38.72 204 ASP A CA 1
ATOM 1561 C C . ASP A 1 204 ? 23.124 34.434 -21.427 1.00 38.72 204 ASP A C 1
ATOM 1563 O O . ASP A 1 204 ? 23.874 35.399 -21.339 1.00 38.72 204 ASP A O 1
ATOM 1567 N N . ASP A 1 205 ? 23.413 33.407 -22.238 1.00 37.56 205 ASP A N 1
ATOM 1568 C CA . ASP A 1 205 ? 24.475 33.424 -23.268 1.00 37.56 205 ASP A CA 1
ATOM 1569 C C . ASP A 1 205 ? 24.059 32.582 -24.495 1.00 37.56 205 ASP A C 1
ATOM 1571 O O . ASP A 1 205 ? 24.724 31.634 -24.910 1.00 37.56 205 ASP A O 1
ATOM 1575 N N . LEU A 1 206 ? 22.863 32.873 -25.020 1.00 46.06 206 LEU A N 1
ATOM 1576 C CA . LEU A 1 206 ? 22.290 32.271 -26.238 1.00 46.06 206 LEU A CA 1
ATOM 1577 C C . LEU A 1 206 ? 21.666 33.343 -27.155 1.00 46.06 206 LEU A C 1
ATOM 1579 O O . LEU A 1 206 ? 20.647 33.104 -27.804 1.00 46.06 206 LEU A O 1
ATOM 1583 N N . SER A 1 207 ? 22.262 34.539 -27.193 1.00 41.88 207 SER A N 1
ATOM 1584 C CA . SER A 1 207 ? 21.804 35.672 -28.008 1.00 41.88 207 SER A CA 1
ATOM 1585 C C . SER A 1 207 ? 22.834 36.080 -29.067 1.00 41.88 207 SER A C 1
ATOM 1587 O O . SER A 1 207 ? 23.859 36.666 -28.735 1.00 41.88 207 SER A O 1
ATOM 1589 N N . ASP A 1 208 ? 22.497 35.815 -30.330 1.00 45.75 208 ASP A N 1
ATOM 1590 C CA . ASP A 1 208 ? 23.011 36.449 -31.552 1.00 45.75 208 ASP A CA 1
ATOM 1591 C C . ASP A 1 208 ? 24.538 36.639 -31.712 1.00 45.75 208 ASP A C 1
ATOM 1593 O O . ASP A 1 208 ? 25.055 37.753 -31.635 1.00 45.75 208 ASP A O 1
ATOM 1597 N N . GLU A 1 209 ? 25.216 35.590 -32.193 1.00 35.84 209 GLU A N 1
ATOM 1598 C CA . GLU A 1 209 ? 26.063 35.757 -33.388 1.00 35.84 209 GLU A CA 1
ATOM 1599 C C . GLU A 1 209 ? 25.568 34.822 -34.508 1.00 35.84 209 GLU A C 1
ATOM 1601 O O . GLU A 1 209 ? 25.840 33.621 -34.524 1.00 35.84 209 GLU A O 1
ATOM 1606 N N . ASP A 1 210 ? 24.813 35.400 -35.450 1.00 45.84 210 ASP A N 1
ATOM 1607 C CA . ASP A 1 210 ? 24.400 34.805 -36.733 1.00 45.84 210 ASP A CA 1
ATOM 1608 C C . ASP A 1 210 ? 25.604 34.739 -37.697 1.00 45.84 210 ASP A C 1
ATOM 1610 O O . ASP A 1 210 ? 25.677 35.452 -38.703 1.00 45.84 210 ASP A O 1
ATOM 1614 N N . ASP A 1 211 ? 26.610 33.931 -37.341 1.00 41.62 211 ASP A N 1
ATOM 1615 C CA . ASP A 1 211 ? 27.806 33.742 -38.166 1.00 41.62 211 ASP A CA 1
ATOM 1616 C C . ASP A 1 211 ? 27.512 32.762 -39.311 1.00 41.62 211 ASP A C 1
ATOM 1618 O O . ASP A 1 211 ? 27.571 31.535 -39.187 1.00 41.62 211 ASP A O 1
ATOM 1622 N N . SER A 1 212 ? 27.131 33.342 -40.446 1.00 45.41 212 SER A N 1
ATOM 1623 C CA . SER A 1 212 ? 26.573 32.667 -41.621 1.00 45.41 212 SER A CA 1
ATOM 1624 C C . SER A 1 212 ? 27.626 32.012 -42.534 1.00 45.41 212 SER A C 1
ATOM 1626 O O . SER A 1 212 ? 27.411 31.895 -43.740 1.00 45.41 212 SER A O 1
ATOM 1628 N N . ASP A 1 213 ? 28.741 31.537 -41.964 1.00 43.31 213 ASP A N 1
ATOM 1629 C CA . ASP A 1 213 ? 29.865 30.901 -42.680 1.00 43.31 213 ASP A CA 1
ATOM 1630 C C . ASP A 1 213 ? 30.101 29.428 -42.268 1.00 43.31 213 ASP A C 1
ATOM 1632 O O . ASP A 1 213 ? 31.209 28.896 -42.299 1.00 43.31 213 ASP A O 1
ATOM 1636 N N . ALA A 1 214 ? 29.027 28.708 -41.924 1.00 48.56 214 ALA A N 1
ATOM 1637 C CA . ALA A 1 214 ? 29.050 27.251 -41.723 1.00 48.56 214 ALA A CA 1
ATOM 1638 C C . ALA A 1 214 ? 29.176 26.441 -43.044 1.00 48.56 214 ALA A C 1
ATOM 1640 O O . ALA A 1 214 ? 28.819 25.261 -43.091 1.00 48.56 214 ALA A O 1
ATOM 1641 N N . GLU A 1 215 ? 29.672 27.054 -44.127 1.00 45.25 215 GLU A N 1
ATOM 1642 C CA . GLU A 1 215 ? 29.844 26.430 -45.449 1.00 45.25 215 GLU A CA 1
ATOM 1643 C C . GLU A 1 215 ? 31.237 25.791 -45.663 1.00 45.25 215 GLU A C 1
ATOM 1645 O O . GLU A 1 215 ? 31.555 25.393 -46.786 1.00 45.25 215 GLU A O 1
ATOM 1650 N N . THR A 1 216 ? 32.053 25.604 -44.611 1.00 47.03 216 THR A N 1
ATOM 1651 C CA . THR A 1 216 ? 33.326 24.844 -44.643 1.00 47.03 216 THR A CA 1
ATOM 1652 C C . THR A 1 216 ? 33.189 23.412 -44.071 1.00 47.03 216 THR A C 1
ATOM 1654 O O . THR A 1 216 ? 33.251 23.195 -42.855 1.00 47.03 216 THR A O 1
ATOM 1657 N N . PRO A 1 217 ? 33.048 22.356 -44.909 1.00 45.38 217 PRO A N 1
ATOM 1658 C CA . PRO A 1 217 ? 32.889 20.983 -44.425 1.00 45.38 217 PRO A CA 1
ATOM 1659 C C . PRO A 1 217 ? 34.184 20.446 -43.797 1.00 45.38 217 PRO A C 1
ATOM 1661 O O . PRO A 1 217 ? 35.081 19.963 -44.483 1.00 45.38 217 PRO A O 1
ATOM 1664 N N . GLY A 1 218 ? 34.261 20.517 -42.471 1.00 56.78 218 GLY A N 1
ATOM 1665 C CA . GLY A 1 218 ? 35.407 20.066 -41.679 1.00 56.78 218 GLY A CA 1
ATOM 1666 C C . GLY A 1 218 ? 35.511 20.780 -40.333 1.00 56.78 218 GLY A C 1
ATOM 1667 O O . GLY A 1 218 ? 35.973 20.186 -39.361 1.00 56.78 218 GLY A O 1
ATOM 1668 N N . GLU A 1 219 ? 34.998 22.009 -40.240 1.00 49.19 219 GLU A N 1
ATOM 1669 C CA . GLU A 1 219 ? 35.065 22.853 -39.038 1.00 49.19 219 GLU A CA 1
ATOM 1670 C C . GLU A 1 219 ? 33.861 22.666 -38.103 1.00 49.19 219 GLU A C 1
ATOM 1672 O O . GLU A 1 219 ? 33.437 23.575 -37.390 1.00 49.19 219 GLU A O 1
ATOM 1677 N N . ALA A 1 220 ? 33.345 21.434 -38.036 1.00 60.00 220 ALA A N 1
ATOM 1678 C CA . ALA A 1 220 ? 32.461 21.016 -36.958 1.00 60.00 220 ALA A CA 1
ATOM 1679 C C . ALA A 1 220 ? 33.244 21.080 -35.635 1.00 60.00 220 ALA A C 1
ATOM 1681 O O . ALA A 1 220 ? 33.922 20.115 -35.263 1.00 60.00 220 ALA A O 1
ATOM 1682 N N . LYS A 1 221 ? 33.180 22.236 -34.951 1.00 61.31 221 LYS A N 1
ATOM 1683 C CA . LYS A 1 221 ? 33.778 22.467 -33.629 1.00 61.31 221 LYS A CA 1
ATOM 1684 C C . LYS A 1 221 ? 33.453 21.262 -32.753 1.00 61.31 221 LYS A C 1
ATOM 1686 O O . LYS A 1 221 ? 32.292 21.025 -32.416 1.00 61.31 221 LYS A O 1
ATOM 1691 N N . ARG A 1 222 ? 34.478 20.484 -32.386 1.00 63.66 222 ARG A N 1
ATOM 1692 C CA . ARG A 1 222 ? 34.320 19.475 -31.338 1.00 63.66 222 ARG A CA 1
ATOM 1693 C C . ARG A 1 222 ? 33.845 20.224 -30.108 1.00 63.66 222 ARG A C 1
ATOM 1695 O O . ARG A 1 222 ? 34.552 21.109 -29.643 1.00 63.66 222 ARG A O 1
ATOM 1702 N N . ASN A 1 223 ? 32.656 19.880 -29.624 1.00 70.12 223 ASN A N 1
ATOM 1703 C CA . ASN A 1 223 ? 32.172 20.396 -28.356 1.00 70.12 223 ASN A CA 1
ATOM 1704 C C . ASN A 1 223 ? 33.232 20.052 -27.299 1.00 70.12 223 ASN A C 1
ATOM 1706 O O . ASN A 1 223 ? 33.510 18.864 -27.093 1.00 70.12 223 ASN A O 1
ATOM 1710 N N . ASP A 1 224 ? 33.872 21.072 -26.721 1.00 65.19 224 ASP A N 1
ATOM 1711 C CA . ASP A 1 224 ? 34.976 20.917 -25.772 1.00 65.19 224 ASP A CA 1
ATOM 1712 C C . ASP A 1 224 ? 34.401 20.394 -24.457 1.00 65.19 224 ASP A C 1
ATOM 1714 O O . ASP A 1 224 ? 34.063 21.130 -23.533 1.00 65.19 224 ASP A O 1
ATOM 1718 N N . ASN A 1 225 ? 34.203 19.077 -24.441 1.00 69.38 225 ASN A N 1
ATOM 1719 C CA . ASN A 1 225 ? 33.422 18.376 -23.443 1.00 69.38 225 ASN A CA 1
ATOM 1720 C C . ASN A 1 225 ? 34.019 18.659 -22.050 1.00 69.38 225 ASN A C 1
ATOM 1722 O O . ASN A 1 225 ? 35.134 18.200 -21.773 1.00 69.38 225 ASN A O 1
ATOM 1726 N N . PRO A 1 226 ? 33.319 19.401 -21.167 1.00 68.44 226 PRO A N 1
ATOM 1727 C CA . PRO A 1 226 ? 33.922 19.983 -19.964 1.00 68.44 226 PRO A CA 1
ATOM 1728 C C . PRO A 1 226 ? 34.441 18.917 -18.989 1.00 68.44 226 PRO A C 1
ATOM 1730 O O . PRO A 1 226 ? 35.339 19.170 -18.186 1.00 68.44 226 PRO A O 1
ATOM 1733 N N . PHE A 1 227 ? 33.942 17.686 -19.113 1.00 69.06 227 PHE A N 1
ATOM 1734 C CA . PHE A 1 227 ? 34.362 16.529 -18.332 1.00 69.06 227 PHE A CA 1
ATOM 1735 C C . PHE A 1 227 ? 35.703 15.907 -18.792 1.00 69.06 227 PHE A C 1
ATOM 1737 O O . PHE A 1 227 ? 36.190 14.976 -18.154 1.00 69.06 227 PHE A O 1
ATOM 1744 N N . LEU A 1 228 ? 36.356 16.417 -19.846 1.00 66.62 228 LEU A N 1
ATOM 1745 C CA . LEU A 1 228 ? 37.685 15.950 -20.285 1.00 66.62 228 LEU A CA 1
ATOM 1746 C C . LEU A 1 228 ? 38.808 16.249 -19.275 1.00 66.62 228 LEU A C 1
ATOM 1748 O O . LEU A 1 228 ? 39.783 15.501 -19.211 1.00 66.62 228 LEU A O 1
ATOM 1752 N N . ASN A 1 229 ? 38.664 17.312 -18.477 1.00 65.38 229 ASN A N 1
ATOM 1753 C CA . ASN A 1 229 ? 39.616 17.701 -17.425 1.00 65.38 229 ASN A CA 1
ATOM 1754 C C . ASN A 1 229 ? 39.153 17.305 -16.011 1.00 65.38 229 ASN A C 1
ATOM 1756 O O . ASN A 1 229 ? 39.722 17.760 -15.017 1.00 65.38 229 ASN A O 1
ATOM 1760 N N . LEU A 1 230 ? 38.123 16.461 -15.901 1.00 70.31 230 LEU A N 1
ATOM 1761 C CA . LEU A 1 230 ? 37.604 16.015 -14.612 1.00 70.31 230 LEU A CA 1
ATOM 1762 C C . LEU A 1 230 ? 38.651 15.135 -13.889 1.00 70.31 230 LEU A C 1
ATOM 1764 O O . LEU A 1 230 ? 39.267 14.274 -14.530 1.00 70.31 230 LEU A O 1
ATOM 1768 N N . PRO A 1 231 ? 38.883 15.313 -12.573 1.00 73.12 231 PRO A N 1
ATOM 1769 C CA . PRO A 1 231 ? 39.837 14.487 -11.838 1.00 73.12 231 PRO A CA 1
ATOM 1770 C C . PRO A 1 231 ? 39.499 12.997 -11.949 1.00 73.12 231 PRO A C 1
ATOM 1772 O O . PRO A 1 231 ? 38.364 12.589 -11.712 1.00 73.12 231 PRO A O 1
ATOM 1775 N N . LYS A 1 232 ? 40.500 12.155 -12.234 1.00 65.94 232 LYS A N 1
ATOM 1776 C CA . LYS A 1 232 ? 40.335 10.690 -12.378 1.00 65.94 232 LYS A CA 1
ATOM 1777 C C . LYS A 1 232 ? 40.007 9.952 -11.069 1.00 65.94 232 LYS A C 1
ATOM 1779 O O . LYS A 1 232 ? 40.010 8.727 -11.042 1.00 65.94 232 LYS A O 1
ATOM 1784 N N . GLU A 1 233 ? 39.757 10.697 -9.997 1.00 69.50 233 GLU A N 1
ATOM 1785 C CA . GLU A 1 233 ? 39.546 10.224 -8.627 1.00 69.50 233 GLU A CA 1
ATOM 1786 C C . GLU A 1 233 ? 38.098 10.451 -8.154 1.00 69.50 233 GLU A C 1
ATOM 1788 O O . GLU A 1 233 ? 37.817 10.415 -6.958 1.00 69.50 233 GLU A O 1
ATOM 1793 N N . ILE A 1 234 ? 37.148 10.643 -9.081 1.00 68.00 234 ILE A N 1
ATOM 1794 C CA . ILE A 1 234 ? 35.731 10.439 -8.760 1.00 68.00 234 ILE A CA 1
ATOM 1795 C C . ILE A 1 234 ? 35.536 8.946 -8.478 1.00 68.00 234 ILE A C 1
ATOM 1797 O O . ILE A 1 234 ? 35.579 8.124 -9.391 1.00 68.00 234 ILE A O 1
ATOM 1801 N N . ASP A 1 235 ? 35.282 8.602 -7.216 1.00 75.44 235 ASP A N 1
ATOM 1802 C CA . ASP A 1 235 ? 35.081 7.228 -6.733 1.00 75.44 235 ASP A CA 1
ATOM 1803 C C . ASP A 1 235 ? 33.687 6.654 -7.101 1.00 75.44 235 ASP A C 1
ATOM 1805 O O . ASP A 1 235 ? 33.016 5.983 -6.307 1.00 75.44 235 ASP A O 1
ATOM 1809 N N . TYR A 1 236 ? 33.239 6.953 -8.326 1.00 75.94 236 TYR A N 1
ATOM 1810 C CA . TYR A 1 236 ? 31.976 6.513 -8.909 1.00 7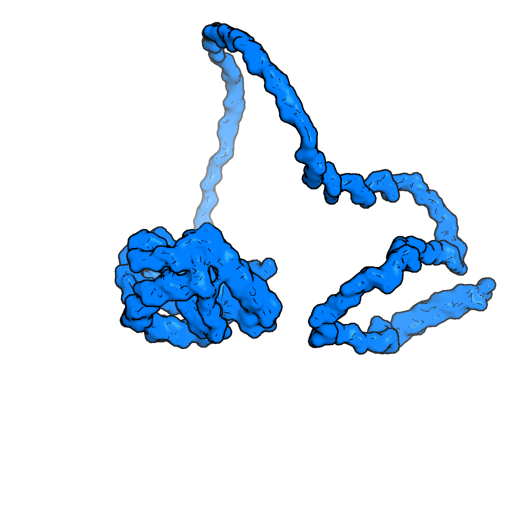5.94 236 TYR A CA 1
ATOM 1811 C C . TYR A 1 236 ? 31.986 4.998 -9.111 1.00 75.94 236 TYR A C 1
ATOM 1813 O O . TYR A 1 236 ? 32.860 4.442 -9.777 1.00 75.94 236 TYR A O 1
ATOM 1821 N N . LYS A 1 237 ? 30.978 4.324 -8.554 1.00 78.50 237 LYS A N 1
ATOM 1822 C CA . LYS A 1 237 ? 30.781 2.880 -8.696 1.00 78.50 237 LYS A CA 1
ATOM 1823 C C . LYS A 1 237 ? 29.425 2.625 -9.326 1.00 78.50 237 LYS A C 1
ATOM 1825 O O . LYS A 1 237 ? 28.406 3.078 -8.810 1.00 78.50 237 LYS A O 1
ATOM 1830 N N . VAL A 1 238 ? 29.427 1.869 -10.419 1.00 83.44 238 VAL A N 1
ATOM 1831 C CA . VAL A 1 238 ? 28.203 1.392 -11.065 1.00 83.44 238 VAL A CA 1
ATOM 1832 C C . VAL A 1 238 ? 27.460 0.484 -10.082 1.00 83.44 238 VAL A C 1
ATOM 1834 O O . VAL A 1 238 ? 28.025 -0.488 -9.583 1.00 83.44 238 VAL A O 1
ATOM 1837 N N . PHE A 1 239 ? 26.207 0.822 -9.774 1.00 81.25 239 PHE A N 1
ATOM 1838 C CA . PHE A 1 239 ? 25.401 0.102 -8.781 1.00 81.25 239 PHE A CA 1
ATOM 1839 C C . PHE A 1 239 ? 24.895 -1.252 -9.304 1.00 81.25 239 PHE A C 1
ATOM 1841 O O . PHE A 1 239 ? 24.831 -2.230 -8.564 1.00 81.25 239 PHE A O 1
ATOM 1848 N N . THR A 1 240 ? 24.552 -1.316 -10.591 1.00 86.00 240 THR A N 1
ATOM 1849 C CA . THR A 1 240 ? 24.190 -2.536 -11.317 1.00 86.00 240 THR A CA 1
ATOM 1850 C C . THR A 1 240 ? 24.392 -2.306 -12.811 1.00 86.00 240 THR A C 1
ATOM 1852 O O . THR A 1 240 ? 24.205 -1.184 -13.266 1.00 86.00 240 THR A O 1
ATOM 1855 N N . THR A 1 241 ? 24.743 -3.359 -13.553 1.00 88.50 241 THR A N 1
ATOM 1856 C CA . THR A 1 241 ? 24.767 -3.378 -15.029 1.00 88.50 241 THR A CA 1
ATOM 1857 C C . THR A 1 241 ? 23.680 -4.297 -15.604 1.00 88.50 241 THR A C 1
ATOM 1859 O O . THR A 1 241 ? 23.732 -4.702 -16.761 1.00 88.50 241 THR A O 1
ATOM 1862 N N . ALA A 1 242 ? 22.723 -4.734 -14.775 1.00 87.81 242 ALA A N 1
ATOM 1863 C CA . ALA A 1 242 ? 21.748 -5.773 -15.132 1.00 87.81 242 ALA A CA 1
ATOM 1864 C C . ALA A 1 242 ? 20.652 -5.311 -16.114 1.00 87.81 242 ALA A C 1
ATOM 1866 O O . ALA A 1 242 ? 19.829 -6.126 -16.528 1.00 87.81 242 ALA A O 1
ATOM 1867 N N . PHE A 1 243 ? 20.634 -4.021 -16.453 1.00 83.25 243 PHE A N 1
ATOM 1868 C CA . PHE A 1 243 ? 19.681 -3.387 -17.367 1.00 83.25 243 PHE A CA 1
ATOM 1869 C C . PHE A 1 243 ? 20.393 -2.620 -18.496 1.00 83.25 243 PHE A C 1
ATOM 1871 O O . PHE A 1 243 ? 19.746 -1.871 -19.224 1.00 83.25 243 PHE A O 1
ATOM 1878 N N . ASP A 1 244 ? 21.712 -2.795 -18.630 1.00 87.56 244 ASP A N 1
ATOM 1879 C CA . ASP A 1 244 ? 22.535 -2.092 -19.612 1.00 87.56 244 ASP A CA 1
ATOM 1880 C C . ASP A 1 244 ? 22.520 -2.869 -20.935 1.00 87.56 244 ASP A C 1
ATOM 1882 O O . ASP A 1 244 ? 22.889 -4.047 -20.978 1.00 87.56 244 ASP A O 1
ATOM 1886 N N . GLU A 1 245 ? 22.136 -2.215 -22.029 1.00 86.31 245 GLU A N 1
ATOM 1887 C CA . GLU A 1 245 ? 22.167 -2.810 -23.365 1.00 86.31 245 GLU A CA 1
ATOM 1888 C C . GLU A 1 245 ? 23.420 -2.351 -24.126 1.00 86.31 245 GLU A C 1
ATOM 1890 O O . GLU A 1 245 ? 23.664 -1.157 -24.290 1.00 86.31 245 GLU A O 1
ATOM 1895 N N . THR A 1 246 ? 24.237 -3.305 -24.586 1.00 83.06 246 THR A N 1
ATOM 1896 C CA . THR A 1 246 ? 25.386 -3.033 -25.467 1.00 83.06 246 THR A CA 1
ATOM 1897 C C . THR A 1 246 ? 25.041 -3.494 -26.878 1.00 83.06 246 THR A C 1
ATOM 1899 O O . THR A 1 246 ? 25.112 -4.687 -27.168 1.00 83.06 246 THR A O 1
ATOM 1902 N N . VAL A 1 247 ? 24.673 -2.551 -27.741 1.00 86.00 247 VAL A N 1
ATOM 1903 C CA . VAL A 1 247 ? 24.344 -2.801 -29.153 1.00 86.00 247 VAL A CA 1
ATOM 1904 C C . VAL A 1 247 ? 25.577 -2.534 -30.030 1.00 86.00 247 VAL A C 1
ATOM 1906 O O . VAL A 1 247 ? 26.373 -1.645 -29.713 1.00 86.00 247 VAL A O 1
ATOM 1909 N N . GLY A 1 248 ? 25.763 -3.298 -31.112 1.00 81.56 248 GLY A N 1
ATOM 1910 C CA . GLY A 1 248 ? 26.800 -3.021 -32.110 1.00 81.56 248 GLY A CA 1
ATOM 1911 C C . GLY A 1 248 ? 26.536 -1.703 -32.845 1.00 81.56 248 GLY A C 1
ATOM 1912 O O . GLY A 1 248 ? 25.388 -1.313 -33.047 1.00 81.56 248 GLY A O 1
ATOM 1913 N N . ALA A 1 249 ? 27.587 -1.012 -33.290 1.00 75.62 249 ALA A N 1
ATOM 1914 C CA . ALA A 1 249 ? 27.410 0.170 -34.143 1.00 75.62 249 ALA A CA 1
ATOM 1915 C C . ALA A 1 249 ? 26.844 -0.225 -35.521 1.00 75.62 249 ALA A C 1
ATOM 1917 O O . ALA A 1 249 ? 26.123 0.542 -36.152 1.00 75.62 249 ALA A O 1
ATOM 1918 N N . GLU A 1 250 ? 27.146 -1.450 -35.949 1.00 75.94 250 GLU A N 1
ATOM 1919 C CA . GLU A 1 250 ? 26.587 -2.136 -37.111 1.00 75.94 250 GLU A CA 1
ATOM 1920 C C . GLU A 1 250 ? 25.101 -2.514 -36.966 1.00 75.94 250 GLU A C 1
ATOM 1922 O O . GLU A 1 250 ? 24.412 -2.603 -37.977 1.00 75.94 250 GLU A O 1
ATOM 1927 N N . ASP A 1 251 ? 24.595 -2.692 -35.740 1.00 78.75 251 ASP A N 1
ATOM 1928 C CA . ASP A 1 251 ? 23.187 -3.023 -35.463 1.00 78.75 251 ASP A CA 1
ATOM 1929 C C . ASP A 1 251 ? 22.323 -1.761 -35.219 1.00 78.75 251 ASP A C 1
ATOM 1931 O O . ASP A 1 251 ? 21.098 -1.846 -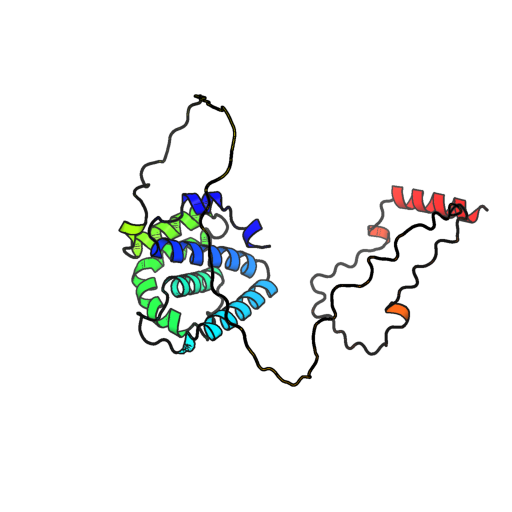35.132 1.00 78.75 251 ASP A O 1
ATOM 1935 N N . LEU A 1 252 ? 22.957 -0.585 -35.094 1.00 80.88 252 LEU A N 1
ATOM 1936 C CA . LEU A 1 252 ? 22.329 0.712 -34.794 1.00 80.88 252 LEU A CA 1
ATOM 1937 C C . LEU A 1 252 ? 21.976 1.555 -36.031 1.00 80.88 252 LEU A C 1
ATOM 1939 O O . LEU A 1 252 ? 21.290 2.566 -35.890 1.00 80.88 252 LEU A O 1
ATOM 1943 N N . CYS A 1 253 ? 22.451 1.187 -37.224 1.00 78.75 253 CYS A N 1
ATOM 1944 C CA . CYS A 1 253 ? 22.212 1.929 -38.465 1.00 78.75 253 CYS A CA 1
ATOM 1945 C C . CYS A 1 253 ? 21.705 1.000 -39.571 1.00 78.75 253 CYS A C 1
ATOM 1947 O O . CYS A 1 253 ? 22.293 -0.045 -39.839 1.00 78.75 253 CYS A O 1
ATOM 1949 N N . GLU A 1 254 ? 20.641 1.411 -40.258 1.00 83.69 254 GLU A N 1
ATOM 1950 C CA . GLU A 1 254 ? 20.108 0.676 -41.408 1.00 83.69 254 GLU A CA 1
ATOM 1951 C C . GLU A 1 254 ? 21.058 0.770 -42.619 1.00 83.69 254 GLU A C 1
ATOM 1953 O O . GLU A 1 254 ? 21.778 1.756 -42.795 1.00 83.69 254 GLU A O 1
ATOM 1958 N N . GLU A 1 255 ? 21.042 -0.235 -43.503 1.00 82.25 255 GLU A N 1
ATOM 1959 C CA . GLU A 1 255 ? 21.933 -0.297 -44.679 1.00 82.25 255 GLU A CA 1
ATOM 1960 C C . GLU A 1 255 ? 21.757 0.932 -45.602 1.00 82.25 255 GLU A C 1
ATOM 1962 O O . GLU A 1 255 ? 22.738 1.507 -46.076 1.00 82.25 255 GLU A O 1
ATOM 1967 N N . GLU A 1 256 ? 20.521 1.431 -45.750 1.00 81.69 256 GLU A N 1
ATOM 1968 C CA . GLU A 1 256 ? 20.216 2.670 -46.485 1.00 81.69 256 GLU A CA 1
ATOM 1969 C C . GLU A 1 256 ? 20.753 3.947 -45.812 1.00 81.69 256 GLU A C 1
ATOM 1971 O O . GLU A 1 256 ? 20.879 4.986 -46.465 1.00 81.69 256 GLU A O 1
ATOM 1976 N N . GLU A 1 257 ? 21.026 3.930 -44.506 1.00 81.44 257 GLU A N 1
ATOM 1977 C CA . GLU A 1 257 ? 21.635 5.052 -43.784 1.00 81.44 257 GLU A CA 1
ATOM 1978 C C . GLU A 1 257 ? 23.163 5.001 -43.854 1.00 81.44 257 GLU A C 1
ATOM 1980 O O . GLU A 1 257 ? 23.795 6.028 -44.113 1.00 81.44 257 GLU A O 1
ATOM 1985 N N . LEU A 1 258 ? 23.753 3.806 -43.750 1.00 82.44 258 LEU A N 1
ATOM 1986 C CA . LEU A 1 258 ? 25.183 3.593 -43.976 1.00 82.44 258 LEU A CA 1
ATOM 1987 C C . LEU A 1 258 ? 25.612 4.052 -45.378 1.00 82.44 258 LEU A C 1
ATOM 1989 O O . LEU A 1 258 ? 26.614 4.759 -45.499 1.00 82.44 258 LEU A O 1
ATOM 1993 N N . ASP A 1 259 ? 24.837 3.745 -46.423 1.00 84.31 259 ASP A N 1
ATOM 1994 C CA . ASP A 1 259 ? 25.121 4.219 -47.786 1.00 84.31 259 ASP A CA 1
ATOM 1995 C C . ASP A 1 259 ? 24.990 5.750 -47.925 1.00 84.31 259 ASP A C 1
ATOM 1997 O O . ASP A 1 259 ? 25.800 6.381 -48.613 1.00 84.31 259 ASP A O 1
ATOM 2001 N N . ARG A 1 260 ? 24.035 6.385 -47.227 1.00 85.06 260 ARG A N 1
ATOM 2002 C CA . ARG A 1 260 ? 23.901 7.857 -47.190 1.00 85.06 260 ARG A CA 1
ATOM 2003 C C . ARG A 1 260 ? 25.089 8.521 -46.490 1.00 85.06 260 ARG A C 1
ATOM 2005 O O . ARG A 1 260 ? 25.664 9.466 -47.033 1.00 85.06 260 ARG A O 1
ATOM 2012 N N . LEU A 1 261 ? 25.484 8.016 -45.321 1.00 83.69 261 LEU A N 1
ATOM 2013 C CA . LEU A 1 261 ? 26.640 8.505 -44.560 1.00 83.69 261 LEU A CA 1
ATOM 2014 C C . LEU A 1 261 ? 27.949 8.295 -45.333 1.00 83.69 261 LEU A C 1
ATOM 2016 O O . LEU A 1 261 ? 28.803 9.181 -45.365 1.00 83.69 261 LEU A O 1
ATOM 2020 N N . ARG A 1 262 ? 28.084 7.161 -46.027 1.00 84.31 262 ARG A N 1
ATOM 2021 C CA . ARG A 1 262 ? 29.229 6.864 -46.891 1.00 84.31 262 ARG A CA 1
ATOM 2022 C C . ARG A 1 262 ? 29.307 7.797 -48.093 1.00 84.31 262 ARG A C 1
ATOM 2024 O O . ARG A 1 262 ? 30.369 8.357 -48.340 1.00 84.31 262 ARG A O 1
ATOM 2031 N N . ALA A 1 263 ? 28.200 8.028 -48.798 1.00 84.56 263 ALA A N 1
ATOM 2032 C CA . ALA A 1 263 ? 28.158 8.976 -49.912 1.00 84.56 263 ALA A CA 1
ATOM 2033 C C . ALA A 1 263 ? 28.478 10.417 -49.466 1.00 84.56 263 ALA A C 1
ATOM 2035 O O . ALA A 1 263 ? 29.062 11.189 -50.230 1.00 84.56 263 ALA A O 1
ATOM 2036 N N . PHE A 1 264 ? 28.137 10.781 -48.225 1.00 83.12 264 PHE A N 1
ATOM 2037 C CA . PHE A 1 264 ? 28.522 12.058 -47.623 1.00 83.12 264 PHE A CA 1
ATOM 2038 C C . PHE A 1 264 ? 30.028 12.121 -47.308 1.00 83.12 264 PHE A C 1
ATOM 2040 O O . PHE A 1 264 ? 30.678 13.108 -47.652 1.00 83.12 264 PHE A O 1
ATOM 2047 N N . LEU A 1 265 ? 30.605 11.053 -46.743 1.00 81.75 265 LEU A N 1
ATOM 2048 C CA . LEU A 1 265 ? 32.043 10.944 -46.465 1.00 81.75 265 LEU A CA 1
ATOM 2049 C C . LEU A 1 265 ? 32.890 10.941 -47.750 1.00 81.75 265 LEU A C 1
ATOM 2051 O O . LEU A 1 265 ? 33.863 11.684 -47.847 1.00 81.75 265 LEU A O 1
ATOM 2055 N N . ASP A 1 266 ? 32.500 10.165 -48.763 1.00 85.31 266 ASP A N 1
ATOM 2056 C CA . ASP A 1 266 ? 33.185 10.122 -50.062 1.00 85.31 266 ASP A CA 1
ATOM 2057 C C . ASP A 1 266 ? 33.136 11.496 -50.762 1.00 85.31 266 ASP A C 1
ATOM 2059 O O . ASP A 1 266 ? 34.092 11.889 -51.430 1.00 85.31 266 ASP A O 1
ATOM 2063 N N . LYS A 1 267 ? 32.066 12.280 -50.551 1.00 79.19 267 LYS A N 1
ATOM 2064 C CA . LYS A 1 267 ? 31.960 13.675 -51.015 1.00 79.19 267 LYS A CA 1
ATOM 2065 C C . LYS A 1 267 ? 32.868 14.638 -50.233 1.00 79.19 267 LYS A C 1
ATOM 2067 O O . LYS A 1 267 ? 33.329 15.614 -50.817 1.00 79.19 267 LYS A O 1
ATOM 2072 N N . GLN A 1 268 ? 33.146 14.379 -48.953 1.00 71.44 268 GLN A N 1
ATOM 2073 C CA . GLN A 1 268 ? 34.127 15.143 -48.166 1.00 71.44 268 GLN A CA 1
ATOM 2074 C C . GLN A 1 268 ? 35.578 14.797 -48.540 1.00 71.44 268 GLN A C 1
ATOM 2076 O O . GLN A 1 268 ? 36.430 15.676 -48.526 1.00 71.44 268 GLN A O 1
ATOM 2081 N N . LEU A 1 269 ? 35.859 13.546 -48.918 1.00 73.75 269 LEU A N 1
ATOM 2082 C CA . LEU A 1 269 ? 37.193 13.079 -49.330 1.00 73.75 269 LEU A CA 1
ATOM 2083 C C . LEU A 1 269 ? 37.567 13.426 -50.787 1.00 73.75 269 LEU A C 1
ATOM 2085 O O . LEU A 1 269 ? 38.685 13.136 -51.214 1.00 73.75 269 LEU A O 1
ATOM 2089 N N . ALA A 1 270 ? 36.640 14.005 -51.556 1.00 66.31 270 ALA A N 1
ATOM 2090 C CA . ALA A 1 270 ? 36.813 14.336 -52.974 1.00 66.31 270 ALA A CA 1
ATOM 2091 C C . ALA A 1 270 ? 37.137 15.821 -53.259 1.00 66.31 270 ALA A C 1
ATOM 2093 O O . ALA A 1 270 ? 37.248 16.184 -54.434 1.00 66.31 270 ALA A O 1
ATOM 2094 N N . ASN A 1 271 ? 37.285 16.649 -52.216 1.00 48.66 271 ASN A N 1
ATOM 2095 C CA . ASN A 1 271 ? 37.691 18.063 -52.277 1.00 48.66 271 ASN A CA 1
ATOM 2096 C C . ASN A 1 271 ? 39.115 18.257 -51.731 1.00 48.66 271 ASN A C 1
ATOM 2098 O O . ASN A 1 271 ? 39.421 17.649 -50.682 1.00 48.66 271 ASN A O 1
#

Radius of gyration: 32.38 Å; chains: 1; bounding box: 73×73×76 Å

Secondary structure (DSSP, 8-state):
-HHHHH--HHHHHHH--SSHHHHHHHHHHHHHHHHHHHHHH-HHHHHHHHHHHHHHHHHTTGGG--SGGGS-HHHHHHHHHHHHHH-PPPPHHHHHHHHHHHHHHHHHHHHHHHHHHHHTT-HHHHHHHHHHHHHHTTGGGGS-S----------------------------------------------------SS-SSSSS--------TT-TT-------GGGGS-TT-----S--TT-----TTTSS-HHHHHHHHHHHHHHTT-

Foldseek 3Di:
DQCVPQDDVVLLVVLAWQAPLLNLLLVLLVVLLSQLVVVVVDVVSVVVVLVVQLVVLVVVQQQPDDDVVSQRPSNLSSQVLSCLQRVDDGHNSCPVSNVVCVVVLCVQQVVLSNCLNVCSRPSNVNSVSSLVSCVSSVVVVRRDPPPPDDDDDDDDDDDDDDDDDDDDDDDDDDDDDDDDDDDDDDDDDDDDDDDDDDPDDDDPPPDDDPPVPPVDPPPPPDPPPPCPPPDPPPPDDDPDCPPPDDDDPVRVDDPVRVVVVVVVVVVVVVD

pLDDT: mean 72.97, std 23.79, range [27.34, 96.62]

Sequence (271 aa):
ALKRACHDQRIHNKLAPEGKLARSIFDAVEQARVEAIGSRAMQGVADNIGSMLEDKYTKANLVDVRDKADAPLEEAIALIVREKLTGRAIPKSAERLVDLWRPWVEEKASGDMDGLSAKLEDQQAFARVVRDMLVSMEMAEELGDDQETDDSEENEENEQQGEEQSEEGGEEDSGSEQSQSEDAEASSDEEESAETEATDATSDDLSDEDDSDAETPGEAKRNDNPFLNLPKEIDYKVFTTAFDETVGAEDLCEEEELDRLRAFLDKQLAN